Protein AF-A0A0W8DMK9-F1 (afdb_monomer_lite)

Secondary structure (DSSP, 8-state):
----------------------------------------------------------------TTSEEE-SS-GGG-S-PPTT--EEEETTEEEEEHHHHHHHHHTTSS-HHHHT--S--S-TTT--HHHHHHHHHHHHHHHHHHHHHHHHHHHHHHHHHHHHHHHHHHHHHHHHHHHHHHHHHHHHHHHHHHHHHHHHHHHHHHHHHHHHHHHHHHHHHHHHHHHHHHHHHHHHHHHHHHHHHHHHHHHHHHHHHHHHHHHHHHHS-EEEEETTEEEETTEEE----TTS--HHHHHHHHHHHHHHHHHHHHHHHHHTPPPSS-----TT---

pLDDT: mean 75.32, std 21.44, range [29.08, 98.25]

Organism: Phytophthora nicotianae (NCBI:txid4792)

Structure (mmCIF, N/CA/C/O backbone):
data_AF-A0A0W8DMK9-F1
#
_entry.id   AF-A0A0W8DMK9-F1
#
loop_
_atom_site.group_PDB
_atom_site.id
_atom_site.type_symbol
_atom_site.label_atom_id
_atom_site.label_alt_id
_atom_site.label_comp_id
_atom_site.label_asym_id
_atom_site.label_entity_id
_atom_site.label_seq_id
_atom_site.pdbx_PDB_ins_code
_atom_site.Cartn_x
_atom_site.Cartn_y
_atom_site.Cartn_z
_atom_site.occupancy
_atom_site.B_iso_or_equiv
_atom_site.auth_seq_id
_atom_site.auth_comp_id
_atom_site.auth_asym_id
_atom_site.auth_atom_id
_atom_site.pdbx_PDB_model_num
ATOM 1 N N . MET A 1 1 ? 34.093 44.946 31.827 1.00 42.53 1 MET A N 1
ATOM 2 C CA . MET A 1 1 ? 34.286 44.088 30.642 1.00 42.53 1 MET A CA 1
ATOM 3 C C . MET A 1 1 ? 34.361 42.668 31.151 1.00 42.53 1 MET A C 1
ATOM 5 O O . MET A 1 1 ? 35.365 42.297 31.739 1.00 42.53 1 MET A O 1
ATOM 9 N N . SER A 1 2 ? 33.249 41.949 31.063 1.00 36.69 2 SER A N 1
ATOM 10 C CA . SER A 1 2 ? 33.132 40.582 31.563 1.00 36.69 2 SER A CA 1
ATOM 11 C C . SER A 1 2 ? 32.321 39.824 30.531 1.00 36.69 2 SER A C 1
ATOM 13 O O . SER A 1 2 ? 31.160 40.153 30.281 1.00 36.69 2 SER A O 1
ATOM 15 N N . ASP A 1 3 ? 33.020 38.923 29.856 1.00 39.19 3 ASP A N 1
ATOM 16 C CA . ASP A 1 3 ? 32.550 38.196 28.698 1.00 39.19 3 ASP A CA 1
ATOM 17 C C . ASP A 1 3 ? 31.489 37.155 29.046 1.00 39.19 3 ASP A C 1
ATOM 19 O O . ASP A 1 3 ? 31.468 36.538 30.111 1.00 39.19 3 ASP A O 1
ATOM 23 N N . ARG A 1 4 ? 30.605 37.003 28.064 1.00 40.50 4 ARG A N 1
ATOM 24 C CA . ARG A 1 4 ? 29.620 35.941 27.885 1.00 40.50 4 ARG A CA 1
ATOM 25 C C . ARG A 1 4 ? 30.289 34.561 27.942 1.00 40.50 4 ARG A C 1
ATOM 27 O O . ARG A 1 4 ? 31.421 34.420 27.498 1.00 40.50 4 ARG A O 1
ATOM 34 N N . LEU A 1 5 ? 29.524 33.534 28.319 1.00 39.94 5 LEU A N 1
ATOM 35 C CA . LEU A 1 5 ? 29.027 32.507 27.386 1.00 39.94 5 LEU A CA 1
ATOM 36 C C . LEU A 1 5 ? 28.149 31.489 28.138 1.00 39.94 5 LEU A C 1
ATOM 38 O O . LEU A 1 5 ? 28.586 30.797 29.049 1.00 39.94 5 LEU A O 1
ATOM 42 N N . SER A 1 6 ? 26.884 31.454 27.726 1.00 37.34 6 SER A N 1
ATOM 43 C CA . SER A 1 6 ? 25.871 30.434 27.997 1.00 37.34 6 SER A CA 1
ATOM 44 C C . SER A 1 6 ? 25.892 29.454 26.828 1.00 37.34 6 SER A C 1
ATOM 46 O O . SER A 1 6 ? 25.941 29.940 25.704 1.00 37.34 6 SER A O 1
ATOM 48 N N . PHE A 1 7 ? 25.880 28.142 27.088 1.00 35.81 7 PHE A N 1
ATOM 49 C CA . PHE A 1 7 ? 25.282 27.075 26.263 1.00 35.81 7 PHE A CA 1
ATOM 50 C C . PHE A 1 7 ? 25.540 25.709 26.925 1.00 35.81 7 PHE A C 1
ATOM 52 O O . PHE A 1 7 ? 26.668 25.441 27.332 1.00 35.81 7 PHE A O 1
ATOM 59 N N . GLY A 1 8 ? 24.523 24.841 26.969 1.00 34.81 8 GLY A N 1
ATOM 60 C CA . GLY A 1 8 ? 24.700 23.398 27.180 1.00 34.81 8 GLY A CA 1
ATOM 61 C C . GLY A 1 8 ? 23.646 22.742 28.070 1.00 34.81 8 GLY A C 1
ATOM 62 O O . GLY A 1 8 ? 23.810 22.711 29.284 1.00 34.81 8 GLY A O 1
ATOM 63 N N . ASP A 1 9 ? 22.589 22.223 27.440 1.00 36.59 9 ASP A N 1
ATOM 64 C CA . ASP A 1 9 ? 21.749 21.129 27.945 1.00 36.59 9 ASP A CA 1
ATOM 65 C C . ASP A 1 9 ? 22.618 19.942 28.387 1.00 36.59 9 ASP A C 1
ATOM 67 O O . ASP A 1 9 ? 23.517 19.563 27.644 1.00 36.59 9 ASP A O 1
ATOM 71 N N . ASP A 1 10 ? 22.294 19.318 29.522 1.00 38.47 10 ASP A N 1
ATOM 72 C CA . ASP A 1 10 ? 22.455 17.870 29.703 1.00 38.47 10 ASP A CA 1
ATOM 73 C C . ASP A 1 10 ? 21.573 17.386 30.867 1.00 38.47 10 ASP A C 1
ATOM 75 O O . ASP A 1 10 ? 21.701 17.809 32.019 1.00 38.47 10 ASP A O 1
ATOM 79 N N . GLN A 1 11 ? 20.624 16.506 30.542 1.00 42.75 11 GLN A N 1
ATOM 80 C CA . GLN A 1 11 ? 19.755 15.837 31.508 1.00 42.75 11 GLN A CA 1
ATOM 81 C C . GLN A 1 11 ? 20.529 14.795 32.334 1.00 42.75 11 GLN A C 1
ATOM 83 O O . GLN A 1 11 ? 21.428 14.136 31.808 1.00 42.75 11 GLN A O 1
ATOM 88 N N . PRO A 1 12 ? 20.160 14.556 33.607 1.00 41.19 12 PRO A N 1
ATOM 89 C CA . PRO A 1 12 ? 20.823 13.546 34.417 1.00 41.19 12 PRO A CA 1
ATOM 90 C C . PRO A 1 12 ? 20.339 12.128 34.080 1.00 41.19 12 PRO A C 1
ATOM 92 O O . PRO A 1 12 ? 19.163 11.786 34.207 1.00 41.19 12 PRO A O 1
ATOM 95 N N . ILE A 1 13 ? 21.300 11.279 33.718 1.00 37.62 13 ILE A N 1
ATOM 96 C CA . ILE A 1 13 ? 21.187 9.821 33.641 1.00 37.62 13 ILE A CA 1
ATOM 97 C C . ILE A 1 13 ? 20.969 9.280 35.063 1.00 37.62 13 ILE A C 1
ATOM 99 O O . ILE A 1 13 ? 21.893 9.253 35.874 1.00 37.62 13 ILE A O 1
ATOM 103 N N . ASN A 1 14 ? 19.752 8.827 35.375 1.00 34.09 14 ASN A N 1
ATOM 104 C CA . ASN A 1 14 ? 19.478 8.088 36.607 1.00 34.09 14 ASN A CA 1
ATOM 105 C C . ASN A 1 14 ? 19.835 6.610 36.406 1.00 34.09 14 ASN A C 1
ATOM 107 O O . ASN A 1 14 ? 19.057 5.826 35.864 1.00 34.09 14 ASN A O 1
ATOM 111 N N . ASN A 1 15 ? 21.044 6.251 36.828 1.00 32.59 15 ASN A N 1
ATOM 112 C CA . ASN A 1 15 ? 21.544 4.886 36.853 1.00 32.59 15 ASN A CA 1
ATOM 113 C C . ASN A 1 15 ? 21.451 4.359 38.290 1.00 32.59 15 ASN A C 1
ATOM 115 O O . ASN A 1 15 ? 22.371 4.541 39.083 1.00 32.59 15 ASN A O 1
ATOM 119 N N . SER A 1 16 ? 20.335 3.719 38.633 1.00 37.53 16 SER A N 1
ATOM 120 C CA . SER A 1 16 ? 20.192 3.004 39.903 1.00 37.53 16 SER A CA 1
ATOM 121 C C . SER A 1 16 ? 20.114 1.506 39.628 1.00 37.53 16 SER A C 1
ATOM 123 O O . SER A 1 16 ? 19.058 0.959 39.324 1.00 37.53 16 SER A O 1
ATOM 125 N N . ARG A 1 17 ? 21.272 0.847 39.723 1.00 34.62 17 ARG A N 1
ATOM 126 C CA . ARG A 1 17 ? 21.378 -0.599 39.938 1.00 34.62 17 ARG A CA 1
ATOM 127 C C . ARG A 1 17 ? 21.217 -0.871 41.434 1.00 34.62 17 ARG A C 1
ATOM 129 O O . ARG A 1 17 ? 21.961 -0.304 42.227 1.00 34.62 17 ARG A O 1
ATOM 136 N N . SER A 1 18 ? 20.330 -1.792 41.798 1.00 32.53 18 SER A N 1
ATOM 137 C CA . SER A 1 18 ? 20.430 -2.542 43.051 1.00 32.53 18 SER A CA 1
ATOM 138 C C . SER A 1 18 ? 20.135 -4.014 42.776 1.00 32.53 18 SER A C 1
ATOM 140 O O . SER A 1 18 ? 19.254 -4.347 41.989 1.00 32.53 18 SER A O 1
ATOM 142 N N . PHE A 1 19 ? 20.976 -4.848 43.373 1.00 29.08 19 PHE A N 1
ATOM 143 C CA . PHE A 1 19 ? 21.111 -6.293 43.233 1.00 29.08 19 PHE A CA 1
ATOM 144 C C . PHE A 1 19 ? 20.118 -7.067 44.122 1.00 29.08 19 PHE A C 1
ATOM 146 O O . PHE A 1 19 ? 19.572 -6.500 45.065 1.00 29.08 19 PHE A O 1
ATOM 153 N N . ALA A 1 20 ? 20.062 -8.383 43.870 1.00 33.66 20 ALA A N 1
ATOM 154 C CA . ALA A 1 20 ? 19.369 -9.468 44.586 1.00 33.66 20 ALA A CA 1
ATOM 155 C C . ALA A 1 20 ? 17.930 -9.735 44.091 1.00 33.66 20 ALA A C 1
ATOM 157 O O . ALA A 1 20 ? 17.124 -8.824 43.992 1.00 33.66 20 ALA A O 1
ATOM 158 N N . ASP A 1 21 ? 17.513 -10.951 43.747 1.00 31.97 21 ASP A N 1
ATOM 159 C CA . ASP A 1 21 ? 18.152 -12.255 43.890 1.00 31.97 21 ASP A CA 1
ATOM 160 C C . ASP A 1 21 ? 17.511 -13.231 42.892 1.00 31.97 21 ASP A C 1
ATOM 162 O O . ASP A 1 21 ? 16.314 -13.163 42.610 1.00 31.97 21 ASP A O 1
ATOM 166 N N . ALA A 1 22 ? 18.321 -14.126 42.338 1.00 35.53 22 ALA A N 1
ATOM 167 C CA . ALA A 1 22 ? 17.908 -15.136 41.376 1.00 35.53 22 ALA A CA 1
ATOM 168 C C . ALA A 1 22 ? 17.582 -16.447 42.098 1.00 35.53 22 ALA A C 1
ATOM 170 O O . ALA A 1 22 ? 18.458 -16.993 42.764 1.00 35.53 22 ALA A O 1
ATOM 171 N N . LYS A 1 23 ? 16.384 -17.008 41.885 1.00 36.34 23 LYS A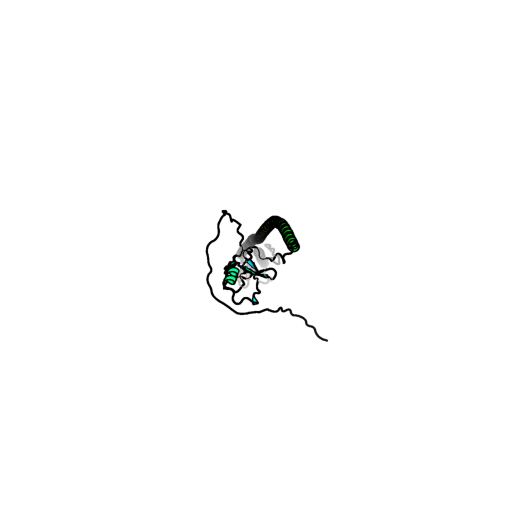 N 1
ATOM 172 C CA . LYS A 1 23 ? 16.108 -18.445 42.051 1.00 36.34 23 LYS A CA 1
ATOM 173 C C . LYS A 1 23 ? 15.067 -18.924 41.024 1.00 36.34 23 LYS A C 1
ATOM 175 O O . LYS A 1 23 ? 13.897 -18.594 41.138 1.00 36.34 23 LYS A O 1
ATOM 180 N N . THR A 1 24 ? 15.568 -19.679 40.034 1.00 32.12 24 THR A N 1
ATOM 181 C CA . THR A 1 24 ? 15.058 -20.987 39.535 1.00 32.12 24 THR A CA 1
ATOM 182 C C . THR A 1 24 ? 13.556 -21.095 39.208 1.00 32.12 24 THR A C 1
ATOM 184 O O . THR A 1 24 ? 12.743 -21.076 40.120 1.00 32.12 24 THR A O 1
ATOM 187 N N . SER A 1 25 ? 13.138 -21.107 37.933 1.00 30.50 25 SER A N 1
ATOM 188 C CA . SER A 1 25 ? 13.118 -22.229 36.952 1.00 30.50 25 SER A CA 1
ATOM 189 C C . SER A 1 25 ? 11.926 -23.192 37.101 1.00 30.50 25 SER A C 1
ATOM 191 O O . SER A 1 25 ? 11.715 -23.668 38.211 1.00 30.50 25 SER A O 1
ATOM 193 N N . PHE A 1 26 ? 11.327 -23.569 35.954 1.00 29.41 26 PHE A N 1
ATOM 194 C CA . PHE A 1 26 ? 10.149 -24.432 35.673 1.00 29.41 26 PHE A CA 1
ATOM 195 C C . PHE A 1 26 ? 8.818 -23.667 35.582 1.00 29.41 26 PHE A C 1
ATOM 197 O O . PHE A 1 26 ? 8.475 -22.947 36.507 1.00 29.41 26 PHE A O 1
ATOM 204 N N . ASP A 1 27 ? 7.999 -23.767 34.536 1.00 32.16 27 ASP A N 1
ATOM 205 C CA . ASP A 1 27 ? 8.007 -24.538 33.284 1.00 32.16 27 ASP A CA 1
ATOM 206 C C . ASP A 1 27 ? 7.012 -23.828 32.343 1.00 32.16 27 ASP A C 1
ATOM 208 O O . ASP A 1 27 ? 6.028 -23.258 32.821 1.00 32.16 27 ASP A O 1
ATOM 212 N N . GLU A 1 28 ? 7.263 -23.823 31.038 1.00 34.47 28 GLU A N 1
ATOM 213 C CA . GLU A 1 28 ? 6.372 -23.236 30.028 1.00 34.47 28 GLU A CA 1
ATOM 214 C C . GLU A 1 28 ? 6.130 -24.270 28.922 1.00 34.47 28 GLU A C 1
ATOM 216 O O . GLU A 1 28 ? 7.026 -25.056 28.615 1.00 34.47 28 GLU A O 1
ATOM 221 N N . THR A 1 29 ? 4.956 -24.168 28.287 1.00 37.12 29 THR A N 1
ATOM 222 C CA . THR A 1 29 ? 4.410 -24.930 27.139 1.00 37.12 29 THR A CA 1
ATOM 223 C C . THR A 1 29 ? 3.619 -26.185 27.512 1.00 37.12 29 THR A C 1
ATOM 225 O O . THR A 1 29 ? 4.024 -26.965 28.361 1.00 37.12 29 THR A O 1
ATOM 228 N N . ASP A 1 30 ? 2.477 -26.502 26.916 1.00 33.72 30 ASP A N 1
ATOM 229 C CA . ASP A 1 30 ? 1.530 -25.856 25.996 1.00 33.72 30 ASP A CA 1
ATOM 230 C C . ASP A 1 30 ? 0.359 -26.859 25.937 1.00 33.72 30 ASP A C 1
ATOM 232 O O . ASP A 1 30 ? 0.626 -28.057 25.961 1.00 33.72 30 ASP A O 1
ATOM 236 N N . ASP A 1 31 ? -0.904 -26.426 25.834 1.00 32.53 31 ASP A N 1
ATOM 237 C CA . ASP A 1 31 ? -1.846 -27.114 24.932 1.00 32.53 31 ASP A CA 1
ATOM 238 C C . ASP A 1 31 ? -3.191 -26.384 24.737 1.00 32.53 31 ASP A C 1
ATOM 240 O O . ASP A 1 31 ? -3.961 -26.130 25.661 1.00 32.53 31 ASP A O 1
ATOM 244 N N . ALA A 1 32 ? -3.449 -26.144 23.449 1.00 34.12 32 ALA A N 1
ATOM 245 C CA . ALA A 1 32 ? -4.717 -26.202 22.722 1.00 34.12 32 ALA A CA 1
ATOM 246 C C . ALA A 1 32 ? -5.858 -25.181 22.968 1.00 34.12 32 ALA A C 1
ATOM 248 O O . ALA A 1 32 ? -6.661 -25.230 23.894 1.00 34.12 32 ALA A O 1
ATOM 249 N N . ALA A 1 33 ? -5.979 -24.339 21.939 1.00 33.53 33 ALA A N 1
ATOM 250 C CA . ALA A 1 33 ? -7.111 -23.562 21.444 1.00 33.53 33 ALA A CA 1
ATOM 251 C C . ALA A 1 33 ? -8.543 -24.151 21.580 1.00 33.53 33 ALA A C 1
ATOM 253 O O . ALA A 1 33 ? -8.823 -25.262 21.149 1.00 33.53 33 ALA A O 1
ATOM 254 N N . MET A 1 34 ? -9.443 -23.272 22.050 1.00 38.56 34 MET A N 1
ATOM 255 C CA . MET A 1 34 ? -10.740 -22.824 21.484 1.00 38.56 34 MET A CA 1
ATOM 256 C C . MET A 1 34 ? -11.774 -23.809 20.886 1.00 38.56 34 MET A C 1
ATOM 258 O O . MET A 1 34 ? -11.498 -24.476 19.892 1.00 38.56 34 MET A O 1
ATOM 262 N N . ASN A 1 35 ? -13.020 -23.638 21.388 1.00 35.47 35 ASN A N 1
ATOM 263 C CA . ASN A 1 35 ? -14.384 -23.840 20.819 1.00 35.47 35 ASN A CA 1
ATOM 264 C C . ASN A 1 35 ? -15.222 -24.807 21.691 1.00 35.47 35 ASN A C 1
ATOM 266 O O . ASN A 1 35 ? -14.705 -25.834 22.099 1.00 35.47 35 ASN A O 1
ATOM 270 N N . ASP A 1 36 ? -16.501 -24.623 22.035 1.00 30.94 36 ASP A N 1
ATOM 271 C CA . ASP A 1 36 ? -17.566 -23.665 21.708 1.00 30.94 36 ASP A CA 1
ATOM 272 C C . ASP A 1 36 ? -18.731 -23.885 22.720 1.00 30.94 36 ASP A C 1
ATOM 274 O O . ASP A 1 36 ? -18.824 -24.947 23.330 1.00 30.94 36 ASP A O 1
ATOM 278 N N . ALA A 1 37 ? -19.626 -22.900 22.836 1.00 31.84 37 ALA A N 1
ATOM 279 C CA . ALA A 1 37 ? -21.042 -22.998 23.233 1.00 31.84 37 ALA A CA 1
ATOM 280 C C . ALA A 1 37 ? -21.490 -23.612 24.595 1.00 31.84 37 ALA A C 1
ATOM 282 O O . ALA A 1 37 ? -21.653 -24.813 24.763 1.00 31.84 37 ALA A O 1
ATOM 283 N N . MET A 1 38 ? -21.886 -22.709 25.505 1.00 40.09 38 MET A N 1
ATOM 284 C CA . MET A 1 38 ? -23.273 -22.530 25.992 1.00 40.09 38 MET A CA 1
ATOM 285 C C . MET A 1 38 ? -24.109 -23.781 26.351 1.00 40.09 38 MET A C 1
ATOM 287 O O . MET A 1 38 ? -24.685 -24.388 25.459 1.00 40.09 38 MET A O 1
ATOM 291 N N . THR A 1 39 ? -24.360 -24.011 27.647 1.00 34.66 39 THR A N 1
ATOM 292 C CA . THR A 1 39 ? -25.721 -24.275 28.173 1.00 34.66 39 THR A CA 1
ATOM 293 C C . THR A 1 39 ? -25.801 -24.001 29.673 1.00 34.66 39 THR A C 1
ATOM 295 O O . THR A 1 39 ? -24.920 -24.374 30.443 1.00 34.66 39 THR A O 1
ATOM 298 N N . ASP A 1 40 ? -26.894 -23.344 30.039 1.00 37.59 40 ASP A N 1
ATOM 299 C CA . ASP A 1 40 ? -27.314 -22.895 31.359 1.00 37.59 40 ASP A CA 1
ATOM 300 C C . ASP A 1 40 ? -27.352 -23.989 32.434 1.00 37.59 40 ASP A C 1
ATOM 302 O O . ASP A 1 40 ? -27.839 -25.095 32.199 1.00 37.59 40 ASP A O 1
ATOM 306 N N . THR A 1 41 ? -26.943 -23.653 33.661 1.00 35.16 41 THR A N 1
ATOM 307 C CA . THR A 1 41 ? -27.557 -24.217 34.876 1.00 35.16 41 THR A CA 1
ATOM 308 C C . THR A 1 41 ? -27.284 -23.319 36.085 1.00 35.16 41 THR A C 1
ATOM 310 O O . THR A 1 41 ? -26.223 -23.339 36.696 1.00 35.16 41 THR A O 1
ATOM 313 N N . GLU A 1 42 ? -28.265 -22.457 36.342 1.00 34.94 42 GLU A N 1
ATOM 314 C CA . GLU A 1 42 ? -28.778 -22.040 37.652 1.00 34.94 42 GLU A CA 1
ATOM 315 C C . GLU A 1 42 ? -27.793 -22.025 38.836 1.00 34.94 42 GLU A C 1
ATOM 317 O O . GLU A 1 42 ? -27.623 -22.999 39.565 1.00 34.94 42 GLU A O 1
ATOM 322 N N . THR A 1 43 ? -27.234 -20.847 39.105 1.00 37.22 43 THR A N 1
ATOM 323 C CA . THR A 1 43 ? -26.715 -20.462 40.420 1.00 37.22 43 THR A CA 1
ATOM 324 C C . THR A 1 43 ? -27.879 -20.129 41.360 1.00 37.22 43 THR A C 1
ATOM 326 O O . THR A 1 43 ? -28.577 -19.138 41.126 1.00 37.22 43 THR A O 1
ATOM 329 N N . PRO A 1 44 ? -28.091 -20.859 42.471 1.00 37.88 44 PRO A N 1
ATOM 330 C CA . PRO A 1 44 ? -28.935 -20.363 43.540 1.00 37.88 44 PRO A CA 1
ATOM 331 C C . PRO A 1 44 ? -28.108 -19.402 44.399 1.00 37.88 44 PRO A C 1
ATOM 333 O O . PRO A 1 44 ? -27.363 -19.786 45.297 1.00 37.88 44 PRO A O 1
ATOM 336 N N . THR A 1 45 ? -28.254 -18.110 44.123 1.00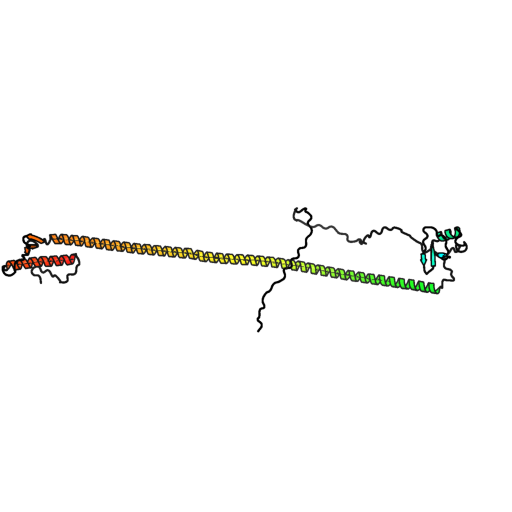 43.59 45 THR A N 1
ATOM 337 C CA . THR A 1 45 ? -27.984 -17.046 45.092 1.00 43.59 45 THR A CA 1
ATOM 338 C C . THR A 1 45 ? -28.944 -17.189 46.272 1.00 43.59 45 THR A C 1
ATOM 340 O O . THR A 1 45 ? -30.127 -16.893 46.113 1.00 43.59 45 THR A O 1
ATOM 343 N N . ASN A 1 46 ? -28.451 -17.645 47.427 1.00 40.44 46 ASN A N 1
ATOM 344 C CA . ASN A 1 46 ? -28.792 -17.146 48.771 1.00 40.44 46 ASN A CA 1
ATOM 345 C C . ASN A 1 46 ? -28.324 -18.124 49.854 1.00 40.44 46 ASN A C 1
ATOM 347 O O . ASN A 1 46 ? -29.027 -19.076 50.176 1.00 40.44 46 ASN A O 1
ATOM 351 N N . ALA A 1 47 ? -27.214 -17.806 50.509 1.00 33.75 47 ALA A N 1
ATOM 352 C CA . ALA A 1 47 ? -27.075 -18.001 51.946 1.00 33.75 47 ALA A CA 1
ATOM 353 C C . ALA A 1 47 ? -25.927 -17.113 52.415 1.00 33.75 47 ALA A C 1
ATOM 355 O O . ALA A 1 47 ? -24.765 -17.428 52.216 1.00 33.75 47 ALA A O 1
ATOM 356 N N . ASN A 1 48 ? -26.304 -15.944 52.927 1.00 37.56 48 ASN A N 1
ATOM 357 C CA . ASN A 1 48 ? -25.657 -15.224 54.017 1.00 37.56 48 ASN A CA 1
ATOM 358 C C . ASN A 1 48 ? -24.306 -15.827 54.469 1.00 37.56 48 ASN A C 1
ATOM 360 O O . ASN A 1 48 ? -24.267 -16.604 55.419 1.00 37.56 48 ASN A O 1
ATOM 364 N N . GLU A 1 49 ? -23.210 -15.463 53.800 1.00 39.78 49 GLU A N 1
ATOM 365 C CA . GLU A 1 49 ? -21.859 -15.680 54.317 1.00 39.78 49 GLU A CA 1
ATOM 366 C C . GLU A 1 49 ? -21.672 -14.741 55.513 1.00 39.78 49 GLU A C 1
ATOM 368 O O . GLU A 1 49 ? -21.149 -13.631 55.410 1.00 39.78 49 GLU A O 1
ATOM 373 N N . THR A 1 50 ? -22.172 -15.158 56.672 1.00 43.00 50 THR A N 1
ATOM 374 C CA . THR A 1 50 ? -21.549 -14.760 57.925 1.00 43.00 50 THR A CA 1
ATOM 375 C C . THR A 1 50 ? -20.195 -15.437 57.926 1.00 43.00 50 THR A C 1
ATOM 377 O O . THR A 1 50 ? -20.117 -16.658 57.971 1.00 43.00 50 THR A O 1
ATOM 380 N N . SER A 1 51 ? -19.147 -14.634 57.786 1.00 44.00 51 SER A N 1
ATOM 381 C CA . SER A 1 51 ? -17.766 -15.023 58.025 1.00 44.00 51 SER A CA 1
ATOM 382 C C . SER A 1 51 ? -17.685 -15.905 59.273 1.00 44.00 51 SER A C 1
ATOM 384 O O . SER A 1 51 ? -17.830 -15.386 60.383 1.00 44.00 51 SER A O 1
ATOM 386 N N . ASP A 1 52 ? -17.474 -17.207 59.080 1.00 46.34 52 ASP A N 1
ATOM 387 C CA . ASP A 1 52 ? -17.082 -18.145 60.129 1.00 46.34 52 ASP A CA 1
ATOM 388 C C . ASP A 1 52 ? -15.689 -17.733 60.610 1.00 46.34 52 ASP A C 1
ATOM 390 O O . ASP A 1 52 ? -14.645 -18.210 60.160 1.00 46.34 52 ASP A O 1
ATOM 394 N N . VAL A 1 53 ? -15.674 -16.757 61.511 1.00 51.19 53 VAL A N 1
ATOM 395 C CA . VAL A 1 53 ? -14.609 -16.648 62.492 1.00 51.19 53 VAL A CA 1
ATOM 396 C C . VAL A 1 53 ? -14.739 -17.919 63.323 1.00 51.19 53 VAL A C 1
ATOM 398 O O . VAL A 1 53 ? -15.795 -18.163 63.901 1.00 51.19 53 VAL A O 1
ATOM 401 N N . PHE A 1 54 ? -13.700 -18.754 63.335 1.00 54.47 54 PHE A N 1
ATOM 402 C CA . PHE A 1 54 ? -13.581 -19.875 64.265 1.00 54.47 54 PHE A CA 1
ATOM 403 C C . PHE A 1 54 ? -13.513 -19.325 65.699 1.00 54.47 54 PHE A C 1
ATOM 405 O O . PHE A 1 54 ? -12.440 -19.211 66.287 1.00 54.47 54 PHE A O 1
ATOM 412 N N . GLU A 1 55 ? -14.656 -18.931 66.247 1.00 63.56 55 GLU A N 1
ATOM 413 C CA . GLU A 1 55 ? -14.852 -18.788 67.679 1.00 63.56 55 GLU A CA 1
ATOM 414 C C . GLU A 1 55 ? -15.236 -20.179 68.186 1.00 63.56 55 GLU A C 1
ATOM 416 O O . GLU A 1 55 ? -16.357 -20.651 68.013 1.00 63.56 55 GLU A O 1
ATOM 421 N N . GLU A 1 56 ? -14.257 -20.900 68.732 1.00 71.81 56 GLU A N 1
ATOM 422 C CA . GLU A 1 56 ? -14.539 -22.104 69.506 1.00 71.81 56 GLU A CA 1
ATOM 423 C C . GLU A 1 56 ? -15.271 -21.643 70.775 1.00 71.81 56 GLU A C 1
ATOM 425 O O . GLU A 1 56 ? -14.680 -20.966 71.617 1.00 71.81 56 GLU A O 1
ATOM 430 N N . ASP A 1 57 ? -16.563 -21.952 70.903 1.00 68.94 57 ASP A N 1
ATOM 431 C CA . ASP A 1 57 ? -17.337 -21.673 72.117 1.00 68.94 57 ASP A CA 1
ATOM 432 C C . ASP A 1 57 ? -16.753 -22.491 73.287 1.00 68.94 57 ASP A C 1
ATOM 434 O O . ASP A 1 57 ? -17.112 -23.646 73.517 1.00 68.94 57 ASP A O 1
ATOM 438 N N . ILE A 1 58 ? -15.815 -21.897 74.035 1.00 73.25 58 ILE A N 1
ATOM 439 C CA . ILE A 1 58 ? -15.100 -22.551 75.149 1.00 73.25 58 ILE A CA 1
ATOM 440 C C . ILE A 1 58 ? -16.055 -22.857 76.318 1.00 73.25 58 ILE A C 1
ATOM 442 O O . ILE A 1 58 ? -15.851 -23.813 77.069 1.00 73.25 58 ILE A O 1
ATOM 446 N N . LEU A 1 59 ? -17.100 -22.043 76.499 1.00 73.12 59 LEU A N 1
ATOM 447 C CA . LEU A 1 59 ? -18.061 -22.190 77.587 1.00 73.12 59 LEU A CA 1
ATOM 448 C C . LEU A 1 59 ? -19.396 -21.518 77.229 1.00 73.12 59 LEU A C 1
ATOM 450 O O . LEU A 1 59 ? -19.450 -20.304 77.051 1.00 73.12 59 LEU A O 1
ATOM 454 N N . SER A 1 60 ? -20.485 -22.288 77.193 1.00 76.06 60 SER A N 1
ATOM 455 C CA . SER A 1 60 ? -21.849 -21.761 77.066 1.00 76.06 60 SER A CA 1
ATOM 456 C C . SER A 1 60 ? -22.582 -21.934 78.392 1.00 76.06 60 SER A C 1
ATOM 458 O O . SER A 1 60 ? -22.716 -23.048 78.899 1.00 76.06 60 SER A O 1
ATOM 460 N N . LEU A 1 61 ? -23.022 -20.825 78.984 1.00 76.44 61 LEU A N 1
ATOM 461 C CA . LEU A 1 61 ? -23.744 -20.809 80.252 1.00 76.44 61 LEU A CA 1
ATOM 462 C C . LEU A 1 61 ? -25.117 -20.163 80.049 1.00 76.44 61 LEU A C 1
ATOM 464 O O . LEU A 1 61 ? -25.214 -19.023 79.596 1.00 76.44 61 LEU A O 1
ATOM 468 N N . SER A 1 62 ? -26.181 -20.869 80.423 1.00 78.50 62 SER A N 1
ATOM 469 C CA . SER A 1 62 ? -27.550 -20.350 80.415 1.00 78.50 62 SER A CA 1
ATOM 470 C C . SER A 1 62 ? -28.037 -20.147 81.844 1.00 78.50 62 SER A C 1
ATOM 472 O O . SER A 1 62 ? -28.035 -21.096 82.627 1.00 78.50 62 SER A O 1
ATOM 474 N N . PHE A 1 63 ? -28.502 -18.943 82.173 1.00 76.62 63 PHE A N 1
ATOM 475 C CA . PHE A 1 63 ? -29.006 -18.624 83.508 1.00 76.62 63 PHE A CA 1
ATOM 476 C C . PHE A 1 63 ? -30.448 -18.132 83.447 1.00 76.62 63 PHE A C 1
ATOM 478 O O . PHE A 1 63 ? -30.769 -17.189 82.718 1.00 76.62 63 PHE A O 1
ATOM 485 N N . GLY A 1 64 ? -31.323 -18.739 84.247 1.00 76.56 64 GLY A N 1
ATOM 486 C CA . GLY A 1 64 ? -32.665 -18.229 84.461 1.00 76.56 64 GLY A CA 1
ATOM 487 C C . GLY A 1 64 ? -32.636 -17.021 85.395 1.00 76.56 64 GLY A C 1
ATOM 488 O O . GLY A 1 64 ? -32.353 -17.154 86.579 1.00 76.56 64 GLY A O 1
ATOM 489 N N . MET A 1 65 ? -33.037 -15.838 84.920 1.00 74.06 65 MET A N 1
ATOM 490 C CA . MET A 1 65 ? -33.139 -14.631 85.769 1.00 74.06 65 MET A CA 1
ATOM 491 C C . MET A 1 65 ? -34.079 -14.800 86.982 1.00 74.06 65 MET A C 1
ATOM 493 O O . MET A 1 65 ? -34.032 -14.009 87.916 1.00 74.06 65 MET A O 1
ATOM 497 N N . ARG A 1 66 ? -34.953 -15.818 86.972 1.00 72.88 66 ARG A N 1
ATOM 498 C CA . ARG A 1 66 ? -35.868 -16.155 88.079 1.00 72.88 66 ARG A CA 1
ATOM 499 C C . ARG A 1 66 ? -35.233 -17.032 89.162 1.00 72.88 66 ARG A C 1
ATOM 501 O O . ARG A 1 66 ? -35.811 -17.159 90.235 1.00 72.88 66 ARG A O 1
ATOM 508 N N . GLU A 1 67 ? -34.096 -17.651 88.866 1.00 77.00 67 GLU A N 1
ATOM 509 C CA . GLU A 1 67 ? -33.364 -18.565 89.754 1.00 77.00 67 GLU A CA 1
ATOM 510 C C . GLU A 1 67 ? -32.250 -17.840 90.521 1.00 77.00 67 GLU A C 1
ATOM 512 O O . GLU A 1 67 ? -31.562 -18.439 91.345 1.00 77.00 67 GLU A O 1
ATOM 517 N N . LEU A 1 68 ? -32.078 -16.544 90.254 1.00 77.50 68 LEU A N 1
ATOM 518 C CA . LEU A 1 68 ? -31.111 -15.679 90.909 1.00 77.50 68 LEU A CA 1
ATOM 519 C C . LEU A 1 68 ? -31.724 -15.042 92.157 1.00 77.50 68 LEU A C 1
ATOM 521 O O . LEU A 1 68 ? -32.750 -14.363 92.087 1.00 77.50 68 LEU A O 1
ATOM 525 N N . GLU A 1 69 ? -31.063 -15.223 93.296 1.00 72.69 69 GLU A N 1
ATOM 526 C CA . GLU A 1 69 ? -31.442 -14.618 94.570 1.00 72.69 69 GLU A CA 1
ATOM 527 C C . GLU A 1 69 ? -30.321 -13.687 95.067 1.00 72.69 69 GLU A C 1
ATOM 529 O O . GLU A 1 69 ? -29.139 -13.998 94.898 1.00 72.69 69 GLU A O 1
ATOM 534 N N . PRO A 1 70 ? -30.657 -12.521 95.648 1.00 74.06 70 PRO A N 1
ATOM 535 C CA . PRO A 1 70 ? -29.686 -11.576 96.156 1.00 74.06 70 PRO A CA 1
ATOM 536 C C . PRO A 1 70 ? -28.995 -12.162 97.380 1.00 74.06 70 PRO A C 1
ATOM 538 O O . PRO A 1 70 ? -29.618 -12.703 98.299 1.00 74.06 70 PRO A O 1
ATOM 541 N N . LEU A 1 71 ? -27.685 -12.005 97.396 1.00 73.00 71 LEU A N 1
ATOM 542 C CA . LEU A 1 71 ? -26.830 -12.416 98.483 1.00 73.00 71 LEU A CA 1
ATOM 543 C C . LEU A 1 71 ? -27.074 -11.481 99.680 1.00 73.00 71 LEU A C 1
ATOM 545 O O . LEU A 1 71 ? -26.910 -10.268 99.553 1.00 73.00 71 LEU A O 1
ATOM 549 N N . PRO A 1 72 ? -27.468 -12.005 100.853 1.00 65.56 72 PRO A N 1
ATOM 550 C CA . PRO A 1 72 ? -27.815 -11.178 102.010 1.00 65.56 72 PRO A CA 1
ATOM 551 C C . PRO A 1 72 ? -26.593 -10.585 102.733 1.00 65.56 72 PRO A C 1
ATOM 553 O O . PRO A 1 72 ? -26.758 -9.860 103.709 1.00 65.56 72 PRO A O 1
ATOM 556 N N . VAL A 1 73 ? -25.383 -10.927 102.289 1.00 68.31 73 VAL A N 1
ATOM 557 C CA . VAL A 1 73 ? -24.100 -10.635 102.934 1.00 68.31 73 VAL A CA 1
ATOM 558 C C . VAL A 1 73 ? -23.141 -10.093 101.871 1.00 68.31 73 VAL A C 1
ATOM 560 O O . VAL A 1 73 ? -23.172 -10.548 100.726 1.00 68.31 73 VAL A O 1
ATOM 563 N N . ALA A 1 74 ? -22.298 -9.121 102.224 1.00 70.88 74 ALA A N 1
ATOM 564 C CA . ALA A 1 74 ? -21.295 -8.592 101.301 1.00 70.88 74 ALA A CA 1
ATOM 565 C C . ALA A 1 74 ? -20.278 -9.684 100.919 1.00 70.88 74 ALA A C 1
ATOM 567 O O . ALA A 1 74 ? -19.880 -10.477 101.772 1.00 70.88 74 ALA A O 1
ATOM 568 N N . LEU A 1 75 ? -19.797 -9.707 99.665 1.00 70.19 75 LEU A N 1
ATOM 569 C CA . LEU A 1 75 ? -18.797 -10.700 99.223 1.00 70.19 75 LEU A CA 1
ATOM 570 C C . LEU A 1 75 ? -17.562 -10.758 100.132 1.00 70.19 75 LEU A C 1
ATOM 572 O O . LEU A 1 75 ? -16.951 -11.811 100.272 1.00 70.19 75 LEU A O 1
ATOM 576 N N . THR A 1 76 ? -17.196 -9.633 100.743 1.00 70.50 76 THR A N 1
ATOM 577 C CA . THR A 1 76 ? -16.038 -9.503 101.635 1.00 70.50 76 THR A CA 1
ATOM 578 C C . THR A 1 76 ? -16.158 -10.315 102.922 1.00 70.50 76 THR A C 1
ATOM 580 O O . THR A 1 76 ? -15.146 -10.612 103.546 1.00 70.50 76 THR A O 1
ATOM 583 N N . GLU A 1 77 ? -17.375 -10.672 103.328 1.00 66.00 77 GLU A N 1
ATOM 584 C CA . GLU A 1 77 ? -17.652 -11.415 104.563 1.00 66.00 77 GLU A CA 1
ATOM 585 C C . GLU A 1 77 ? -17.782 -12.932 104.319 1.00 66.00 77 GLU A C 1
ATOM 587 O O . GLU A 1 77 ? -17.861 -13.712 105.268 1.00 66.00 77 GLU A O 1
ATOM 592 N N . LEU A 1 78 ? -17.771 -13.379 103.057 1.00 69.81 78 LEU A N 1
ATOM 593 C CA . LEU A 1 78 ? -17.904 -14.788 102.686 1.00 69.81 78 LEU A CA 1
ATOM 594 C C . LEU A 1 78 ? -16.534 -15.459 102.589 1.00 69.81 78 LEU A C 1
ATOM 596 O O . LEU A 1 78 ? -15.811 -15.326 101.602 1.00 69.81 78 LEU A O 1
ATOM 600 N N . MET A 1 79 ? -16.187 -16.236 103.612 1.00 61.03 79 MET A N 1
ATOM 601 C CA . MET A 1 79 ? -14.982 -17.061 103.598 1.00 61.03 79 MET A CA 1
ATOM 602 C C . MET A 1 79 ? -15.317 -18.423 102.978 1.00 61.03 79 MET A C 1
ATOM 604 O O . MET A 1 79 ? -15.842 -19.304 103.655 1.00 61.03 79 MET A O 1
ATOM 608 N N . ASN A 1 80 ? -14.982 -18.575 101.692 1.00 66.88 80 ASN A N 1
ATOM 609 C CA . ASN A 1 80 ? -15.113 -19.774 100.844 1.00 66.88 80 ASN A CA 1
ATOM 610 C C . ASN A 1 80 ? -16.468 -19.935 100.131 1.00 66.88 80 ASN A C 1
ATOM 612 O O . ASN A 1 80 ? -17.428 -20.483 100.672 1.00 66.88 80 ASN A O 1
ATOM 616 N N . LEU A 1 81 ? -16.504 -19.520 98.860 1.00 72.69 81 LEU A N 1
ATOM 617 C CA . LEU A 1 81 ? -17.576 -19.854 97.921 1.00 72.69 81 LEU A CA 1
ATOM 618 C C . LEU A 1 81 ? -17.283 -21.199 97.225 1.00 72.69 81 LEU A C 1
ATOM 620 O O . LEU A 1 81 ? -16.116 -21.504 96.964 1.00 72.69 81 LEU A O 1
ATOM 624 N N . PRO A 1 82 ? -18.312 -22.002 96.901 1.00 73.56 82 PRO A N 1
ATOM 625 C CA . PRO A 1 82 ? -18.150 -23.209 96.096 1.00 73.56 82 PRO A CA 1
ATOM 626 C C . PRO A 1 82 ? -17.487 -22.907 94.745 1.00 73.56 82 PRO A C 1
ATOM 628 O O . PRO A 1 82 ? -17.737 -21.863 94.136 1.00 73.56 82 PRO A O 1
ATOM 631 N N . LEU A 1 83 ? -16.669 -23.840 94.253 1.00 71.81 83 LEU A N 1
ATOM 632 C CA . LEU A 1 83 ? -16.108 -23.758 92.903 1.00 71.81 83 LEU A CA 1
ATOM 633 C C . LEU A 1 83 ? -17.244 -23.668 91.870 1.00 71.81 83 LEU A C 1
ATOM 635 O O . LEU A 1 83 ? -18.291 -24.287 92.048 1.00 71.81 83 LEU A O 1
ATOM 639 N N . ASN A 1 84 ? -17.024 -22.900 90.799 1.00 72.38 84 ASN A N 1
ATOM 640 C CA . ASN A 1 84 ? -18.002 -22.624 89.735 1.00 72.38 84 ASN A CA 1
ATOM 641 C C . ASN A 1 84 ? -19.242 -21.827 90.181 1.00 72.38 84 ASN A C 1
ATOM 643 O O . ASN A 1 84 ? -20.298 -21.908 89.557 1.00 72.38 84 ASN A O 1
ATOM 647 N N . THR A 1 85 ? -19.125 -21.023 91.240 1.00 78.31 85 THR A N 1
ATOM 648 C CA . THR A 1 85 ? -20.183 -20.076 91.608 1.00 78.31 85 THR A CA 1
ATOM 649 C C . THR A 1 85 ? -20.169 -18.865 90.675 1.00 78.31 85 THR A C 1
ATOM 651 O O . THR A 1 85 ? -19.207 -18.097 90.663 1.00 78.31 85 THR A O 1
ATOM 654 N N . CYS A 1 86 ? -21.258 -18.653 89.937 1.00 79.75 86 CYS A N 1
ATOM 655 C CA . CYS A 1 86 ? -21.471 -17.431 89.165 1.00 79.75 86 CYS A CA 1
ATOM 656 C C . CYS A 1 86 ? -22.126 -16.358 90.039 1.00 79.75 86 CYS A C 1
ATOM 658 O O . CYS A 1 86 ? -23.179 -16.585 90.640 1.00 79.75 86 CYS A O 1
ATOM 660 N N . LEU A 1 87 ? -21.488 -15.191 90.095 1.00 82.38 87 LEU A N 1
ATOM 661 C CA . LEU A 1 87 ? -21.966 -14.021 90.818 1.00 82.38 87 LEU A CA 1
ATOM 662 C C . LEU A 1 87 ? -22.390 -12.970 89.798 1.00 82.38 87 LEU A C 1
ATOM 664 O O . LEU A 1 87 ? -21.610 -12.610 88.920 1.00 82.38 87 LEU A O 1
ATOM 668 N N . PHE A 1 88 ? -23.616 -12.480 89.924 1.00 81.94 88 PHE A N 1
ATOM 669 C CA . PHE A 1 88 ? -24.155 -11.455 89.041 1.00 81.94 88 PHE A CA 1
ATOM 670 C C . PHE A 1 88 ? -24.323 -10.155 89.806 1.00 81.94 88 PHE A C 1
ATOM 672 O O . PHE A 1 88 ? -24.912 -10.146 90.883 1.00 81.94 88 PHE A O 1
ATOM 679 N N . GLU A 1 89 ? -23.845 -9.049 89.253 1.00 80.94 89 GLU A N 1
ATOM 680 C CA . GLU A 1 89 ? -24.080 -7.731 89.828 1.00 80.94 89 GLU A CA 1
ATOM 681 C C . GLU A 1 89 ? -25.190 -7.025 89.051 1.00 80.94 89 GLU A C 1
ATOM 683 O O . GLU A 1 89 ? -25.037 -6.697 87.874 1.00 80.94 89 GLU A O 1
ATOM 688 N N . PHE A 1 90 ? -26.317 -6.776 89.718 1.00 75.94 90 PHE A N 1
ATOM 689 C CA . PHE A 1 90 ? -27.410 -5.986 89.159 1.00 75.94 90 PHE A CA 1
ATOM 690 C C . PHE A 1 90 ? -27.753 -4.848 90.110 1.00 75.94 90 PHE A C 1
ATOM 692 O O . PHE A 1 90 ? -28.045 -5.070 91.287 1.00 75.94 90 PHE A O 1
ATOM 699 N N . SER A 1 91 ? -27.765 -3.614 89.596 1.00 68.50 91 SER A N 1
ATOM 700 C CA . SER A 1 91 ? -28.150 -2.414 90.360 1.00 68.50 91 SER A CA 1
ATOM 701 C C . SER A 1 91 ? -27.425 -2.267 91.715 1.00 68.50 91 SER A C 1
ATOM 703 O O . SER A 1 91 ? -28.018 -1.793 92.677 1.00 68.50 91 SER A O 1
ATOM 705 N N . GLY A 1 92 ? -26.158 -2.699 91.801 1.00 70.62 92 GLY A N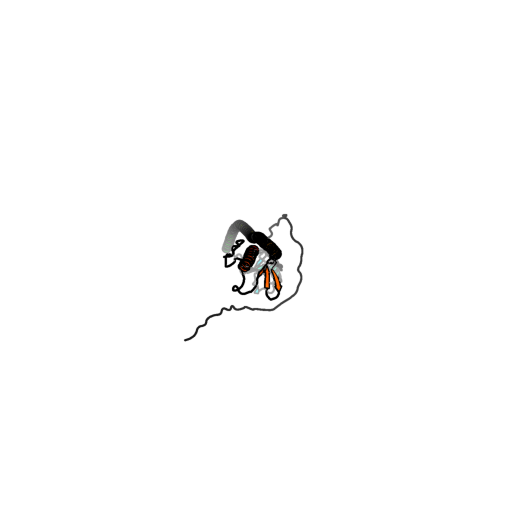 1
ATOM 706 C CA . GLY A 1 92 ? -25.333 -2.625 93.017 1.00 70.62 92 GLY A CA 1
ATOM 707 C C . GLY A 1 92 ? -25.571 -3.731 94.056 1.00 70.62 92 GLY A C 1
ATOM 708 O O . GLY A 1 92 ? -25.012 -3.665 95.149 1.00 70.62 92 GLY A O 1
ATOM 709 N N . HIS A 1 93 ? -26.378 -4.749 93.739 1.00 73.50 93 HIS A N 1
ATOM 710 C CA . HIS A 1 93 ? -26.564 -5.945 94.563 1.00 73.50 93 HIS A CA 1
ATOM 711 C C . HIS A 1 93 ? -25.988 -7.177 93.864 1.00 73.50 93 HIS A C 1
ATOM 713 O O . HIS A 1 93 ? -26.133 -7.338 92.650 1.00 73.50 93 HIS A O 1
ATOM 719 N N . THR A 1 94 ? -25.363 -8.066 94.637 1.00 80.94 94 THR A N 1
ATOM 720 C CA . THR A 1 94 ? -24.861 -9.349 94.135 1.00 80.94 94 THR A CA 1
ATOM 721 C C . THR A 1 94 ? -25.951 -10.405 94.213 1.00 80.94 94 THR A C 1
ATOM 723 O O . THR A 1 94 ? -26.550 -10.601 95.266 1.00 80.94 94 THR A O 1
ATOM 726 N N . TYR A 1 95 ? -26.167 -11.116 93.116 1.00 81.56 95 TYR A N 1
ATOM 727 C CA . TYR A 1 95 ? -27.091 -12.229 92.993 1.00 81.56 95 TYR A CA 1
ATOM 728 C C . TYR A 1 95 ? -26.327 -13.517 92.723 1.00 81.56 95 TYR A C 1
ATOM 730 O O . TYR A 1 95 ? -25.321 -13.526 92.011 1.00 81.56 95 TYR A O 1
ATOM 738 N N . VAL A 1 96 ? -26.829 -14.609 93.282 1.00 80.44 96 VAL A N 1
ATOM 739 C CA . VAL A 1 96 ? -26.260 -15.947 93.134 1.00 80.44 96 VAL A CA 1
ATOM 740 C C . VAL A 1 96 ? -27.382 -16.914 92.776 1.00 80.44 96 VAL A C 1
ATOM 742 O O . VAL A 1 96 ? -28.541 -16.689 93.127 1.00 80.44 96 VAL A O 1
ATOM 745 N N . HIS A 1 97 ? -27.050 -17.990 92.064 1.00 81.19 97 HIS A N 1
ATOM 746 C CA . HIS A 1 97 ? -27.999 -19.064 91.794 1.00 81.19 97 HIS A CA 1
ATOM 747 C C . HIS A 1 97 ? -28.565 -19.635 93.101 1.00 81.19 97 HIS A C 1
ATOM 749 O O . HIS A 1 97 ? -27.825 -19.869 94.063 1.00 81.19 97 HIS A O 1
ATOM 755 N N . ARG A 1 98 ? -29.873 -19.888 93.128 1.00 75.62 98 ARG A N 1
ATOM 756 C CA . ARG A 1 98 ? -30.595 -20.355 94.314 1.00 75.62 98 ARG A CA 1
ATOM 757 C C . ARG A 1 98 ? -29.977 -21.603 94.953 1.00 75.62 98 ARG A C 1
ATOM 759 O O . ARG A 1 98 ? -29.900 -21.682 96.174 1.00 75.62 98 ARG A O 1
ATOM 766 N N . GLU A 1 99 ? -29.481 -22.544 94.153 1.00 75.50 99 GLU A N 1
ATOM 767 C CA . GLU A 1 99 ? -28.826 -23.765 94.656 1.00 75.50 99 GLU A CA 1
ATOM 768 C C . GLU A 1 99 ? -27.561 -23.465 95.470 1.00 75.50 99 GLU A C 1
ATOM 770 O O . GLU A 1 99 ? -27.290 -24.109 96.483 1.00 75.50 99 GLU A O 1
ATOM 775 N N . VAL A 1 100 ? -26.802 -22.442 95.070 1.00 77.06 100 VAL A N 1
ATOM 776 C CA . VAL A 1 100 ? -25.608 -22.012 95.805 1.00 77.06 100 VAL A CA 1
ATOM 777 C C . VAL A 1 100 ? -26.013 -21.350 97.120 1.00 77.06 100 VAL A C 1
ATOM 779 O O . VAL A 1 100 ? -25.351 -21.550 98.135 1.00 77.06 100 VAL A O 1
ATOM 782 N N . LEU A 1 101 ? -27.125 -20.611 97.141 1.00 74.81 101 LEU A N 1
ATOM 783 C CA . LEU A 1 101 ? -27.654 -20.025 98.371 1.00 74.81 101 LEU A CA 1
ATOM 784 C C . LEU A 1 101 ? -28.135 -21.101 99.363 1.00 74.81 101 LEU A C 1
ATOM 786 O O . LEU A 1 101 ? -27.870 -20.990 100.562 1.00 74.81 101 LEU A O 1
ATOM 790 N N . GLU A 1 102 ? -28.800 -22.153 98.873 1.00 74.44 102 GLU A N 1
ATOM 791 C CA . GLU A 1 102 ? -29.225 -23.307 99.679 1.00 74.44 102 GLU A CA 1
ATOM 792 C C . GLU A 1 102 ? -28.007 -24.049 100.267 1.00 74.44 102 GLU A C 1
ATOM 794 O O . GLU A 1 102 ? -27.980 -24.334 101.468 1.00 74.44 102 GLU A O 1
ATOM 799 N N . LEU A 1 103 ? -26.946 -24.243 99.475 1.00 76.00 103 LEU A N 1
ATOM 800 C CA . LEU A 1 103 ? -25.692 -24.856 99.927 1.00 76.00 103 LEU A CA 1
ATOM 801 C C . LEU A 1 103 ? -24.953 -24.001 100.974 1.00 76.00 103 LEU A C 1
ATOM 803 O O . LEU A 1 103 ? -24.452 -24.525 101.971 1.00 76.00 103 LEU A O 1
ATOM 807 N N . LEU A 1 104 ? -24.897 -22.679 100.785 1.00 75.12 104 LEU A N 1
ATOM 808 C CA . LEU A 1 104 ? -24.283 -21.748 101.741 1.00 75.12 104 LEU A CA 1
ATOM 809 C C . LEU A 1 104 ? -25.044 -21.704 103.079 1.00 75.12 104 LEU A C 1
ATOM 811 O O . LEU A 1 104 ? -24.428 -21.531 104.136 1.00 75.12 104 LEU A O 1
ATOM 815 N N . ALA A 1 105 ? -26.367 -21.895 103.051 1.00 72.56 105 ALA A N 1
ATOM 816 C CA . ALA A 1 105 ? -27.189 -22.014 104.252 1.00 72.56 105 ALA A CA 1
ATOM 817 C C . ALA A 1 105 ? -26.969 -23.355 104.977 1.00 72.56 105 ALA A C 1
ATOM 819 O O . ALA A 1 105 ? -26.860 -23.377 106.203 1.00 72.56 105 ALA A O 1
ATOM 820 N N . GLU A 1 106 ? -26.854 -24.465 104.240 1.00 72.25 106 GLU A N 1
ATOM 821 C CA . GLU A 1 106 ? -26.601 -25.800 104.802 1.00 72.25 106 GLU A CA 1
ATOM 822 C C . GLU A 1 106 ? -25.211 -25.904 105.453 1.00 72.25 106 GLU A C 1
ATOM 824 O O . GLU A 1 106 ? -25.050 -26.520 106.507 1.00 72.25 106 GLU A O 1
ATOM 829 N N . LYS A 1 107 ? -24.208 -25.228 104.879 1.00 72.44 107 LYS A N 1
ATOM 830 C CA . LYS A 1 107 ? -22.846 -25.130 105.431 1.00 72.44 107 LYS A CA 1
ATOM 831 C C . LYS A 1 107 ? -22.711 -24.149 106.603 1.00 72.44 107 LYS A C 1
ATOM 833 O O . LYS A 1 107 ? -21.620 -24.019 107.150 1.00 72.44 107 LYS A O 1
ATOM 838 N N . GLY A 1 108 ? -23.791 -23.470 107.002 1.00 66.38 108 GLY A N 1
ATOM 839 C CA . GLY A 1 108 ? -23.812 -22.560 108.152 1.00 66.38 108 GLY A CA 1
ATOM 840 C C . GLY A 1 108 ? -23.118 -21.212 107.929 1.00 66.38 108 GLY A C 1
ATOM 841 O O . GLY A 1 108 ? -22.936 -20.467 108.888 1.00 66.38 108 GLY A O 1
ATOM 842 N N . VAL A 1 109 ? -22.752 -20.883 106.684 1.00 70.75 109 VAL A N 1
ATOM 843 C CA . VAL A 1 109 ? -22.119 -19.604 106.307 1.00 70.75 109 VAL A CA 1
ATOM 844 C C . VAL A 1 109 ? -23.147 -18.467 106.317 1.00 70.75 109 VAL A C 1
ATOM 846 O O . VAL A 1 109 ? -22.826 -17.327 106.639 1.00 70.75 109 VAL A O 1
ATOM 849 N N . ILE A 1 110 ? -24.412 -18.783 106.021 1.00 69.00 110 ILE A N 1
ATOM 850 C CA . ILE A 1 110 ? -25.540 -17.847 106.058 1.00 69.00 110 ILE A CA 1
ATOM 851 C C . ILE A 1 110 ? -26.596 -18.381 107.033 1.00 69.00 110 ILE A C 1
ATOM 853 O O . ILE A 1 110 ? -26.933 -19.563 107.019 1.00 69.00 110 ILE A O 1
ATOM 857 N N . ALA A 1 111 ? -27.165 -17.517 107.883 1.00 63.72 111 ALA A N 1
ATOM 858 C CA . ALA A 1 111 ? -28.188 -17.956 108.834 1.00 63.72 111 ALA A CA 1
ATOM 859 C C . ALA A 1 111 ? -29.470 -18.442 108.110 1.00 63.72 111 ALA A C 1
ATOM 861 O O . ALA A 1 111 ? -29.988 -17.726 107.246 1.00 63.72 111 ALA A O 1
ATOM 862 N N . PRO A 1 112 ? -30.080 -19.576 108.522 1.00 57.41 112 PRO A N 1
ATOM 863 C CA . PRO A 1 112 ? -31.204 -20.217 107.818 1.00 57.41 112 PRO A CA 1
ATOM 864 C C . PRO A 1 112 ? -32.495 -19.378 107.795 1.00 57.41 112 PRO A C 1
ATOM 866 O O . PRO A 1 112 ? -33.434 -19.677 107.058 1.00 57.41 112 PRO A O 1
ATOM 869 N N . LYS A 1 113 ? -32.552 -18.293 108.581 1.00 54.44 113 LYS A N 1
ATOM 870 C CA . LYS A 1 113 ? -33.638 -17.301 108.536 1.00 54.44 113 LYS A CA 1
ATOM 871 C C . LYS A 1 113 ? -33.595 -16.427 107.273 1.00 54.44 113 LYS A C 1
ATOM 873 O O . LYS A 1 113 ? -34.642 -15.929 106.873 1.00 54.44 113 LYS A O 1
ATOM 878 N N . HIS A 1 114 ? -32.429 -16.270 106.643 1.00 54.91 114 HIS A N 1
ATOM 879 C CA . HIS A 1 114 ? -32.255 -15.479 105.417 1.00 54.91 114 HIS A CA 1
ATOM 880 C C . HIS A 1 114 ? -32.558 -16.285 104.144 1.00 54.91 114 HIS A C 1
ATOM 882 O O . HIS A 1 114 ? -33.004 -15.706 103.164 1.00 54.91 114 HIS A O 1
ATOM 888 N N . SER A 1 115 ? -32.417 -17.615 104.188 1.00 53.44 115 SER A N 1
ATOM 889 C CA . SER A 1 115 ? -32.730 -18.534 103.076 1.00 53.44 115 SER A CA 1
ATOM 890 C C . SER A 1 115 ? -34.243 -18.793 102.902 1.00 53.44 115 SER A C 1
ATOM 892 O O . SER A 1 115 ? -34.708 -19.230 101.855 1.00 53.44 115 SER A O 1
ATOM 894 N N . ARG A 1 116 ? -35.071 -18.494 103.915 1.00 51.62 116 ARG A N 1
ATOM 895 C CA . ARG A 1 116 ? -36.484 -18.921 103.971 1.00 51.62 116 ARG A CA 1
ATOM 896 C C . ARG A 1 116 ? -37.515 -18.018 103.281 1.00 51.62 116 ARG A C 1
ATOM 898 O O . ARG A 1 116 ? -38.711 -18.207 103.515 1.00 51.62 116 ARG A O 1
ATOM 905 N N . ARG A 1 117 ? -37.131 -17.073 102.419 1.00 54.84 117 ARG A N 1
ATOM 906 C CA . ARG A 1 117 ? -38.122 -16.355 101.595 1.00 54.84 117 ARG A CA 1
ATOM 907 C C . ARG A 1 117 ? -38.359 -17.108 100.291 1.00 54.84 117 ARG A C 1
ATOM 909 O O . ARG A 1 117 ? -37.869 -16.726 99.240 1.00 54.84 117 ARG A O 1
ATOM 916 N N . LYS A 1 118 ? -39.164 -18.174 100.366 1.00 48.19 118 LYS A N 1
ATOM 917 C CA . LYS A 1 118 ? -39.799 -18.766 99.180 1.00 48.19 118 LYS A CA 1
ATOM 918 C C . LYS A 1 118 ? -40.705 -17.707 98.544 1.00 48.19 118 LYS A C 1
ATOM 920 O O . LYS A 1 118 ? -41.843 -17.539 98.969 1.00 48.19 118 LYS A O 1
ATOM 925 N N . GLY A 1 119 ? -40.176 -16.985 97.565 1.00 50.19 119 GLY A N 1
ATOM 926 C CA . GLY A 1 119 ? -40.901 -15.969 96.812 1.00 50.19 119 GLY A CA 1
ATOM 927 C C . GLY A 1 119 ? -40.158 -14.640 96.794 1.00 50.19 119 GLY A C 1
ATOM 928 O O . GLY A 1 119 ? -40.149 -13.926 97.791 1.00 50.19 119 GLY A O 1
ATOM 929 N N . SER A 1 120 ? -39.578 -14.332 95.631 1.00 53.72 120 SER A N 1
ATOM 930 C CA . SER A 1 120 ? -39.157 -13.000 95.172 1.00 53.72 120 SER A CA 1
ATOM 931 C C . SER A 1 120 ? -38.396 -12.157 96.197 1.00 53.72 120 SER A C 1
ATOM 933 O O . SER A 1 120 ? -38.966 -11.446 97.028 1.00 53.72 120 SER A O 1
ATOM 935 N N . ALA A 1 121 ? -37.080 -12.188 96.080 1.00 57.56 121 ALA A N 1
ATOM 936 C CA . ALA A 1 121 ? -36.175 -11.428 96.908 1.00 57.56 121 ALA A CA 1
ATOM 937 C C . ALA A 1 121 ? -36.027 -9.977 96.418 1.00 57.56 121 ALA A C 1
ATOM 939 O O . ALA A 1 121 ? -35.026 -9.583 95.834 1.00 57.56 121 ALA A O 1
ATOM 940 N N . ILE A 1 122 ? -37.044 -9.171 96.715 1.00 56.88 122 ILE A N 1
ATOM 941 C CA . ILE A 1 122 ? -36.866 -7.746 96.989 1.00 56.88 122 ILE A CA 1
ATOM 942 C C . ILE A 1 122 ? -37.630 -7.490 98.291 1.00 56.88 122 ILE A C 1
ATOM 944 O O . ILE A 1 122 ? -38.816 -7.830 98.379 1.00 56.88 122 ILE A O 1
ATOM 948 N N . PRO A 1 123 ? -37.006 -6.941 99.343 1.00 57.31 123 PRO A N 1
ATOM 949 C CA . PRO A 1 123 ? -37.763 -6.453 100.483 1.00 57.31 123 PRO A CA 1
ATOM 950 C C . PRO A 1 123 ? -38.779 -5.425 99.965 1.00 57.31 123 PRO A C 1
ATOM 952 O O . PRO A 1 123 ? -38.388 -4.397 99.426 1.00 57.31 123 PRO A O 1
ATOM 955 N N . LEU A 1 124 ? -40.090 -5.655 100.133 1.00 53.84 124 LEU A N 1
ATOM 956 C CA . LEU A 1 124 ? -41.131 -4.695 99.706 1.00 53.84 124 LEU A CA 1
ATOM 957 C C . LEU A 1 124 ? -40.951 -3.284 100.309 1.00 53.84 124 LEU A C 1
ATOM 959 O O . LEU A 1 124 ? -41.595 -2.343 99.862 1.00 53.84 124 LEU A O 1
ATOM 963 N N . LYS A 1 125 ? -40.088 -3.129 101.322 1.00 57.59 125 LYS A N 1
ATOM 964 C CA . LYS A 1 125 ? -39.716 -1.832 101.900 1.00 57.59 125 LYS A CA 1
ATOM 965 C C . LYS A 1 125 ? -38.800 -0.994 100.997 1.00 57.59 125 LYS A C 1
ATOM 967 O O . LYS A 1 125 ? -38.818 0.223 101.133 1.00 57.59 125 LYS A O 1
ATOM 972 N N . ASP A 1 126 ? -38.076 -1.619 100.068 1.00 59.12 126 ASP A N 1
ATOM 973 C CA . ASP A 1 126 ? -37.083 -0.957 99.209 1.00 59.12 126 ASP A CA 1
ATOM 974 C C . ASP A 1 126 ? -37.600 -0.720 97.778 1.00 59.12 126 ASP A C 1
ATOM 976 O O . ASP A 1 126 ? -37.002 0.026 96.998 1.00 59.12 126 ASP A O 1
ATOM 980 N N . TYR A 1 127 ? -38.755 -1.302 97.434 1.00 64.50 127 TYR A N 1
ATOM 981 C CA . TYR A 1 127 ? -39.413 -1.104 96.146 1.00 64.50 127 TYR A CA 1
ATOM 982 C C . TYR A 1 127 ? -40.538 -0.071 96.258 1.00 64.50 127 TYR A C 1
ATOM 984 O O . TYR A 1 127 ? -41.629 -0.352 96.752 1.00 64.50 127 TYR A O 1
ATOM 992 N N . SER A 1 128 ? -40.280 1.143 95.771 1.00 73.06 128 SER A N 1
ATOM 993 C CA . SER A 1 128 ? -41.332 2.146 95.595 1.00 73.06 128 SER A CA 1
ATOM 994 C C . SER A 1 128 ? -42.158 1.805 94.357 1.00 73.06 128 SER A C 1
ATOM 996 O O . SER A 1 128 ? -41.608 1.697 93.261 1.00 73.06 128 SER A O 1
ATOM 998 N N . LEU A 1 129 ? -43.480 1.693 94.517 1.00 77.81 129 LEU A N 1
ATOM 999 C CA . LEU A 1 129 ? -44.418 1.450 93.416 1.00 77.81 129 LEU A CA 1
ATOM 1000 C C . LEU A 1 129 ? -44.252 2.477 92.281 1.00 77.81 129 LEU A C 1
ATOM 1002 O O . LEU A 1 129 ? -44.358 2.111 91.117 1.00 77.81 129 LEU A O 1
ATOM 1006 N N . HIS A 1 130 ? -43.914 3.728 92.613 1.00 79.75 130 HIS A N 1
ATOM 1007 C CA . HIS A 1 130 ? -43.639 4.784 91.632 1.00 79.75 130 HIS A CA 1
ATOM 1008 C C . HIS A 1 130 ? -42.450 4.437 90.725 1.00 79.75 130 HIS A C 1
ATOM 1010 O O . HIS A 1 130 ? -42.587 4.473 89.511 1.00 79.75 130 HIS A 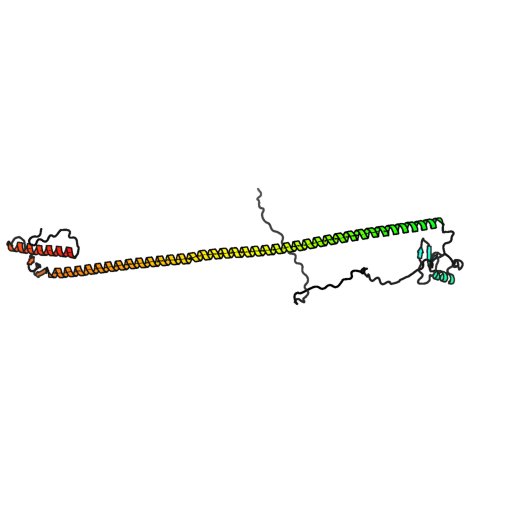O 1
ATOM 1016 N N . LYS A 1 131 ? -41.330 3.967 91.295 1.00 80.94 131 LYS A N 1
ATOM 1017 C CA . LYS A 1 131 ? -40.148 3.552 90.513 1.00 80.94 131 LYS A CA 1
ATOM 1018 C C . LYS A 1 131 ? -40.455 2.379 89.579 1.00 80.94 131 LYS A C 1
ATOM 1020 O O . LYS A 1 131 ? -39.866 2.272 88.508 1.00 80.94 131 LYS A O 1
ATOM 1025 N N . GLY A 1 132 ? -41.360 1.488 89.990 1.00 82.75 132 GLY A N 1
ATOM 1026 C CA . GLY A 1 132 ? -41.833 0.393 89.146 1.00 82.75 132 GLY A CA 1
ATOM 1027 C C . GLY A 1 132 ? -42.679 0.870 87.971 1.00 82.75 132 GLY A C 1
ATOM 1028 O O . GLY A 1 132 ? -42.505 0.379 86.858 1.00 82.75 132 GLY A O 1
ATOM 1029 N N . VAL A 1 133 ? -43.553 1.850 88.205 1.00 87.88 133 VAL A N 1
ATOM 1030 C CA . VAL A 1 133 ? -44.348 2.492 87.149 1.00 87.88 133 VAL A CA 1
ATOM 1031 C C . VAL A 1 133 ? -43.443 3.249 86.174 1.00 87.88 133 VAL A C 1
ATOM 1033 O O . VAL A 1 133 ? -43.564 3.021 84.974 1.00 87.88 133 VAL A O 1
ATOM 1036 N N . ASP A 1 134 ? -42.475 4.029 86.664 1.00 87.56 134 ASP A N 1
ATOM 1037 C CA . ASP A 1 134 ? -41.504 4.752 85.828 1.00 87.56 134 ASP A CA 1
ATOM 1038 C C . ASP A 1 134 ? -40.680 3.783 84.960 1.00 87.56 134 ASP A C 1
ATOM 1040 O O . ASP A 1 134 ? -40.499 3.986 83.759 1.00 87.56 134 ASP A O 1
ATOM 1044 N N . ALA A 1 135 ? -40.210 2.670 85.537 1.00 86.81 135 ALA A N 1
ATOM 1045 C CA . ALA A 1 135 ? -39.481 1.640 84.796 1.00 86.81 135 ALA A CA 1
ATOM 1046 C C . ALA A 1 135 ? -40.353 0.968 83.721 1.00 86.81 135 ALA A C 1
ATOM 1048 O O . ALA A 1 135 ? -39.877 0.707 82.615 1.00 86.81 135 ALA A O 1
ATOM 1049 N N . LEU A 1 136 ? -41.631 0.708 84.016 1.00 90.75 136 LEU A N 1
ATOM 1050 C CA . LEU A 1 136 ? -42.580 0.177 83.035 1.00 90.75 136 LEU A CA 1
ATOM 1051 C C . LEU A 1 136 ? -42.845 1.181 81.909 1.00 90.75 136 LEU A C 1
ATOM 1053 O O . LEU A 1 136 ? -42.864 0.785 80.744 1.00 90.75 136 LEU A O 1
ATOM 1057 N N . GLU A 1 137 ? -42.989 2.467 82.222 1.00 92.00 137 GLU A N 1
ATOM 1058 C CA . GLU A 1 137 ? -43.134 3.530 81.226 1.00 92.00 137 GLU A CA 1
ATOM 1059 C C . GLU A 1 137 ? -41.887 3.635 80.332 1.00 92.00 137 GLU A C 1
ATOM 1061 O O . GLU A 1 137 ? -41.996 3.681 79.103 1.00 92.00 137 GLU A O 1
ATOM 1066 N N . HIS A 1 138 ? -40.686 3.554 80.908 1.00 93.25 138 HIS A N 1
ATOM 1067 C CA . HIS A 1 138 ? -39.433 3.495 80.151 1.00 93.25 138 HIS A CA 1
ATOM 1068 C C . HIS A 1 138 ? -39.337 2.265 79.240 1.00 93.25 138 HIS A C 1
ATOM 1070 O O . HIS A 1 138 ? -38.885 2.374 78.097 1.00 93.25 138 HIS A O 1
ATOM 1076 N N . ILE A 1 139 ? -39.785 1.095 79.699 1.00 94.00 139 ILE A N 1
ATOM 1077 C CA . ILE A 1 139 ? -39.821 -0.116 78.868 1.00 94.00 139 ILE A CA 1
ATOM 1078 C C . ILE A 1 139 ? -40.815 0.062 77.717 1.00 94.00 139 ILE A C 1
ATOM 1080 O O . ILE A 1 139 ? -40.484 -0.255 76.574 1.00 94.00 139 ILE A O 1
ATOM 1084 N N . LEU A 1 140 ? -42.011 0.592 77.986 1.00 94.38 140 LEU A N 1
ATOM 1085 C CA . LEU A 1 140 ? -43.040 0.809 76.967 1.00 94.38 140 LEU A CA 1
ATOM 1086 C C . LEU A 1 140 ? -42.585 1.811 75.900 1.00 94.38 140 LEU A C 1
ATOM 1088 O O . LEU A 1 140 ? -42.701 1.518 74.709 1.00 94.38 140 LEU A O 1
ATOM 1092 N N . THR A 1 141 ? -42.009 2.941 76.310 1.00 95.62 141 THR A N 1
ATOM 1093 C CA . THR A 1 141 ? -41.469 3.968 75.401 1.00 95.62 141 THR A CA 1
ATOM 1094 C C . THR A 1 141 ? -40.283 3.448 74.590 1.00 95.62 141 THR A C 1
ATOM 1096 O O . THR A 1 141 ? -40.217 3.657 73.379 1.00 95.62 141 THR A O 1
ATOM 1099 N N . THR A 1 142 ? -39.372 2.692 75.209 1.00 94.81 142 THR A N 1
ATOM 1100 C CA . THR A 1 142 ? -38.262 2.047 74.489 1.00 94.81 142 THR A CA 1
ATOM 1101 C C . THR A 1 142 ? -38.785 1.039 73.471 1.00 94.81 142 THR A C 1
ATOM 1103 O O . THR A 1 142 ? -38.310 1.007 72.337 1.00 94.81 142 THR A O 1
ATOM 1106 N N . ARG A 1 143 ? -39.808 0.253 73.828 1.00 95.81 143 ARG A N 1
ATOM 1107 C CA . ARG A 1 143 ? -40.436 -0.703 72.911 1.00 95.81 143 ARG A CA 1
ATOM 1108 C C . ARG A 1 143 ? -41.092 -0.002 71.721 1.00 95.81 143 ARG A C 1
ATOM 1110 O O . ARG A 1 143 ? -40.910 -0.457 70.598 1.00 95.81 143 ARG A O 1
ATOM 1117 N N . GLN A 1 144 ? -41.799 1.104 71.957 1.00 95.38 144 GLN A N 1
ATOM 1118 C CA . GLN A 1 144 ? -42.378 1.941 70.898 1.00 95.38 144 GLN A CA 1
ATOM 1119 C C . GLN A 1 144 ? -41.293 2.506 69.970 1.00 95.38 144 GLN A C 1
ATOM 1121 O O . GLN A 1 144 ? -41.390 2.396 68.749 1.00 95.38 144 GLN A O 1
ATOM 1126 N N . LYS A 1 145 ? -40.195 3.010 70.537 1.00 96.75 145 LYS A N 1
ATOM 1127 C CA . LYS A 1 145 ? -39.063 3.517 69.755 1.00 96.75 145 LYS A CA 1
ATOM 1128 C C . LYS A 1 145 ? -38.390 2.425 68.922 1.00 96.75 145 LYS A C 1
ATOM 1130 O O . LYS A 1 145 ? -38.002 2.675 67.783 1.00 96.75 145 LYS A O 1
ATOM 1135 N N . ILE A 1 146 ? -38.265 1.211 69.462 1.00 96.06 146 ILE A N 1
ATOM 1136 C CA . ILE A 1 146 ? -37.767 0.053 68.709 1.00 96.06 146 ILE A CA 1
ATOM 1137 C C . ILE A 1 146 ? -38.697 -0.235 67.529 1.00 96.06 146 ILE A C 1
ATOM 1139 O O . ILE A 1 146 ? -38.203 -0.391 66.416 1.00 96.06 146 ILE A O 1
ATOM 1143 N N . THR A 1 147 ? -40.019 -0.250 67.730 1.00 96.19 147 THR A N 1
ATOM 1144 C CA . THR A 1 147 ? -40.964 -0.497 66.629 1.00 96.19 147 THR A CA 1
ATOM 1145 C C . THR A 1 147 ? -40.862 0.567 65.533 1.00 96.19 147 THR A C 1
ATOM 1147 O O . THR A 1 147 ? -40.692 0.221 64.364 1.00 96.19 147 THR A O 1
ATOM 1150 N N . GLU A 1 148 ? -40.804 1.849 65.890 1.00 96.31 148 GLU A N 1
ATOM 1151 C CA . GLU A 1 148 ? -40.619 2.941 64.922 1.00 96.31 148 GLU A CA 1
ATOM 1152 C C . GLU A 1 148 ? -39.283 2.825 64.159 1.00 96.31 148 GLU A C 1
ATOM 1154 O O . GLU A 1 148 ? -39.216 2.985 62.935 1.00 96.31 148 GLU A O 1
ATOM 1159 N N . LEU A 1 149 ? -38.194 2.486 64.856 1.00 96.88 149 LEU A N 1
ATOM 1160 C CA . LEU A 1 149 ? -36.885 2.259 64.234 1.00 96.88 149 LEU A CA 1
ATOM 1161 C C . LEU A 1 149 ? -36.886 1.048 63.296 1.00 96.88 149 LEU A C 1
ATOM 1163 O O . LEU A 1 149 ? -36.199 1.061 62.272 1.00 96.88 149 LEU A O 1
ATOM 1167 N N . THR A 1 150 ? -37.638 -0.005 63.615 1.00 96.44 150 THR A N 1
ATOM 1168 C CA . THR A 1 150 ? -37.752 -1.171 62.730 1.00 96.44 150 THR A CA 1
ATOM 1169 C C . THR A 1 150 ? -38.501 -0.833 61.442 1.00 96.44 150 THR A C 1
ATOM 1171 O O . THR A 1 150 ? -38.045 -1.214 60.362 1.00 96.44 150 THR A O 1
ATOM 1174 N N . GLU A 1 151 ? -39.575 -0.045 61.524 1.00 96.19 151 GLU A N 1
ATOM 1175 C CA . GLU A 1 151 ? -40.351 0.397 60.360 1.00 96.19 151 GLU A CA 1
ATOM 1176 C C . GLU A 1 151 ? -39.548 1.349 59.464 1.00 96.19 151 GLU A C 1
ATOM 1178 O O . GLU A 1 151 ? -39.466 1.160 58.246 1.00 96.19 151 GLU A O 1
ATOM 1183 N N . THR A 1 152 ? -38.876 2.336 60.058 1.00 96.56 152 THR A N 1
ATOM 1184 C CA . THR A 1 152 ? -38.020 3.274 59.313 1.00 96.56 152 THR A CA 1
ATOM 1185 C C . THR A 1 1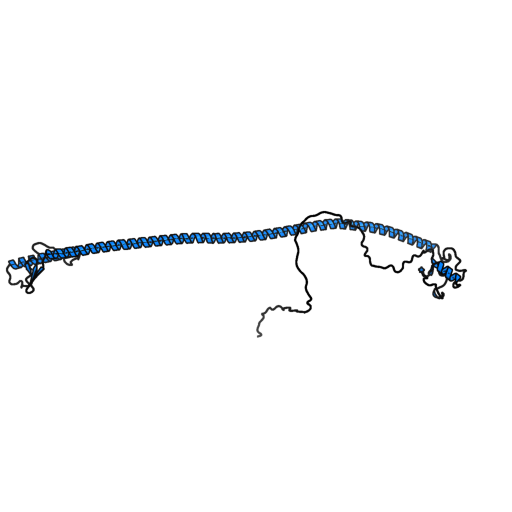52 ? -36.845 2.566 58.635 1.00 96.56 152 THR A C 1
ATOM 1187 O O . THR A 1 152 ? -36.569 2.826 57.461 1.00 96.56 152 THR A O 1
ATOM 1190 N N . ASN A 1 153 ? -36.190 1.612 59.307 1.00 96.75 153 ASN A N 1
ATOM 1191 C CA . ASN A 1 153 ? -35.149 0.789 58.687 1.00 96.75 153 ASN A CA 1
ATOM 1192 C C . ASN A 1 153 ? -35.682 -0.050 57.520 1.00 96.75 153 ASN A C 1
ATOM 1194 O O . ASN A 1 153 ? -34.994 -0.182 56.506 1.00 96.75 153 ASN A O 1
ATOM 1198 N N . ALA A 1 154 ? -36.894 -0.602 57.628 1.00 96.50 154 ALA A N 1
ATOM 1199 C CA . ALA A 1 154 ? -37.520 -1.333 56.529 1.00 96.50 154 ALA A CA 1
ATOM 1200 C C . ALA A 1 154 ? -37.742 -0.424 55.307 1.00 96.50 154 ALA A C 1
ATOM 1202 O O . ALA A 1 154 ? -37.350 -0.782 54.194 1.00 96.50 154 ALA A O 1
ATOM 1203 N N . ALA A 1 155 ? -38.259 0.791 55.517 1.00 97.00 155 ALA A N 1
ATOM 1204 C CA . ALA A 1 155 ? -38.451 1.773 54.451 1.00 97.00 155 ALA A CA 1
ATOM 1205 C C . ALA A 1 155 ? -37.125 2.201 53.791 1.00 97.00 155 ALA A C 1
ATOM 1207 O O . ALA A 1 155 ? -37.034 2.317 52.565 1.00 97.00 155 ALA A O 1
ATOM 1208 N N . VAL A 1 156 ? -36.066 2.405 54.582 1.00 96.94 156 VAL A N 1
ATOM 1209 C CA . VAL A 1 156 ? -34.734 2.750 54.062 1.00 96.94 156 VAL A CA 1
ATOM 1210 C C . VAL A 1 156 ? -34.143 1.601 53.246 1.00 96.94 156 VAL A C 1
ATOM 1212 O O . VAL A 1 156 ? -33.649 1.846 52.143 1.00 96.94 156 VAL A O 1
ATOM 1215 N N . LYS A 1 157 ? -34.236 0.354 53.729 1.00 96.81 157 LYS A N 1
ATOM 1216 C CA . LYS A 1 157 ? -33.797 -0.835 52.977 1.00 96.81 157 LYS A CA 1
ATOM 1217 C C . LYS A 1 157 ? -34.488 -0.914 51.619 1.00 96.81 157 LYS A C 1
ATOM 1219 O O . LYS A 1 157 ? -33.824 -1.150 50.611 1.00 96.81 157 LYS A O 1
ATOM 1224 N N . GLU A 1 158 ? -35.787 -0.640 51.571 1.00 96.62 158 GLU A N 1
ATOM 1225 C CA . GLU A 1 158 ? -36.543 -0.673 50.321 1.00 96.62 158 GLU A CA 1
ATOM 1226 C C . GLU A 1 158 ? -36.143 0.450 49.359 1.00 96.62 158 GLU A C 1
ATOM 1228 O O . GLU A 1 158 ? -35.973 0.241 48.155 1.00 96.62 158 GLU A O 1
ATOM 1233 N N . ARG A 1 159 ? -35.873 1.648 49.883 1.00 97.00 159 ARG A N 1
ATOM 1234 C CA . ARG A 1 159 ? -35.336 2.750 49.077 1.00 97.00 159 ARG A CA 1
ATOM 1235 C C . ARG A 1 159 ? -33.953 2.427 48.509 1.00 97.00 159 ARG A C 1
ATOM 1237 O O . ARG A 1 159 ? -33.665 2.809 47.374 1.00 97.00 159 ARG A O 1
ATOM 1244 N N . ILE A 1 160 ? -33.103 1.741 49.273 1.00 96.31 160 ILE A N 1
ATOM 1245 C CA . ILE A 1 160 ? -31.780 1.295 48.817 1.00 96.31 160 ILE A CA 1
ATOM 1246 C C . ILE A 1 160 ? -31.927 0.259 47.701 1.00 96.31 160 ILE A C 1
ATOM 1248 O O . ILE A 1 160 ? -31.304 0.433 46.655 1.00 96.31 160 ILE A O 1
ATOM 1252 N N . ARG A 1 161 ? -32.791 -0.754 47.864 1.00 95.31 161 ARG A N 1
ATOM 1253 C CA . ARG A 1 161 ? -33.062 -1.753 46.814 1.00 95.31 161 ARG A CA 1
ATOM 1254 C C . ARG A 1 161 ? -33.532 -1.107 45.518 1.00 95.31 161 ARG A C 1
ATOM 1256 O O . ARG A 1 161 ? -32.965 -1.373 44.461 1.00 95.31 161 ARG A O 1
ATOM 1263 N N . ASN A 1 162 ? -34.493 -0.190 45.609 1.00 95.50 162 ASN A N 1
ATOM 1264 C CA . ASN A 1 162 ? -34.992 0.533 44.444 1.00 95.50 162 ASN A CA 1
ATOM 1265 C C . ASN A 1 162 ? -33.885 1.336 43.750 1.00 95.50 162 ASN A C 1
ATOM 1267 O O . ASN A 1 162 ? -33.756 1.277 42.527 1.00 95.50 162 ASN A O 1
ATOM 1271 N N . LYS A 1 163 ? -33.035 2.047 44.503 1.00 95.75 163 LYS A N 1
ATOM 1272 C CA . LYS A 1 163 ? -31.887 2.765 43.925 1.00 95.75 163 LYS A CA 1
ATOM 1273 C C . LYS A 1 163 ? -30.874 1.823 43.276 1.00 95.75 163 LYS A C 1
ATOM 1275 O O . LYS A 1 163 ? -30.356 2.155 42.212 1.00 95.75 163 LYS A O 1
ATOM 1280 N N . LEU A 1 164 ? -30.605 0.669 43.884 1.00 95.50 164 LEU A N 1
ATOM 1281 C CA . LEU A 1 164 ? -29.677 -0.322 43.348 1.00 95.50 164 LEU A CA 1
ATOM 1282 C C . LEU A 1 164 ? -30.182 -0.893 42.018 1.00 95.50 164 LEU A C 1
ATOM 1284 O O . LEU A 1 164 ? -29.413 -0.950 41.064 1.00 95.50 164 LEU A O 1
ATOM 1288 N N . LEU A 1 165 ? -31.476 -1.211 41.921 1.00 94.69 165 LEU A N 1
ATOM 1289 C CA . LEU A 1 165 ? -32.102 -1.707 40.692 1.00 94.69 165 LEU A CA 1
ATOM 1290 C C . LEU A 1 165 ? -31.981 -0.681 39.552 1.00 94.69 165 LEU A C 1
ATOM 1292 O O . LEU A 1 165 ? -31.519 -1.003 38.456 1.00 94.69 165 LEU A O 1
ATOM 1296 N N . HIS A 1 166 ? -32.297 0.589 39.823 1.00 92.69 166 HIS A N 1
ATOM 1297 C CA . HIS A 1 166 ? -32.131 1.659 38.833 1.00 92.69 166 HIS A CA 1
ATOM 1298 C C . HIS A 1 166 ? -30.657 1.870 38.449 1.00 92.69 166 HIS A C 1
ATOM 1300 O O . HIS A 1 166 ? -30.350 2.111 37.281 1.00 92.69 166 HIS A O 1
ATOM 1306 N N . SER A 1 167 ? -29.737 1.765 39.414 1.00 94.38 167 SER A N 1
ATOM 1307 C CA . SER A 1 167 ? -28.293 1.863 39.173 1.00 94.38 167 SER A CA 1
ATOM 1308 C C . SER A 1 167 ? -27.786 0.721 38.293 1.00 94.38 167 SER A C 1
ATOM 1310 O O . SER A 1 167 ? -27.068 0.971 37.330 1.00 94.38 167 SER A O 1
ATOM 1312 N N . GLN A 1 168 ? -28.220 -0.516 38.543 1.00 94.50 168 GLN A N 1
ATOM 1313 C CA . GLN A 1 168 ? -27.858 -1.685 37.741 1.00 94.50 168 GLN A CA 1
ATOM 1314 C C . GLN A 1 168 ? -28.254 -1.496 36.274 1.00 94.50 168 GLN A C 1
ATOM 1316 O O . GLN A 1 168 ? -27.450 -1.734 35.374 1.00 94.50 168 GLN A O 1
ATOM 1321 N N . GLN A 1 169 ? -29.460 -0.981 36.020 1.00 92.38 169 GLN A N 1
ATOM 1322 C CA . GLN A 1 169 ? -29.910 -0.711 34.657 1.00 92.38 169 GLN A CA 1
ATOM 1323 C C . GLN A 1 169 ? -29.091 0.400 33.975 1.00 92.38 169 GLN A C 1
ATOM 1325 O O . GLN A 1 169 ? -28.902 0.373 32.759 1.00 92.38 169 GLN A O 1
ATOM 1330 N N . ARG A 1 170 ? -28.594 1.388 34.733 1.00 93.62 170 ARG A N 1
ATOM 1331 C CA . ARG A 1 170 ? -27.676 2.416 34.212 1.00 93.62 170 ARG A CA 1
ATOM 1332 C C . ARG A 1 170 ? -26.304 1.834 33.880 1.00 93.62 170 ARG A C 1
ATOM 1334 O O . ARG A 1 170 ? -25.820 2.082 32.781 1.00 93.62 170 ARG A O 1
ATOM 1341 N N . ILE A 1 171 ? -25.736 1.024 34.773 1.00 94.88 171 ILE A N 1
ATOM 1342 C CA . ILE A 1 171 ? -24.446 0.350 34.569 1.00 94.88 171 ILE A CA 1
ATOM 1343 C C . ILE A 1 171 ? -24.504 -0.539 33.322 1.00 94.88 171 ILE A C 1
ATOM 1345 O O . ILE A 1 171 ? -23.619 -0.458 32.478 1.00 94.88 171 ILE A O 1
ATOM 1349 N N . ALA A 1 172 ? -25.577 -1.314 33.144 1.00 95.38 172 ALA A N 1
ATOM 1350 C CA . ALA A 1 172 ? -25.750 -2.159 31.962 1.00 95.38 172 ALA A CA 1
ATOM 1351 C C . ALA A 1 172 ? -25.784 -1.343 30.656 1.00 95.38 172 ALA A C 1
ATOM 1353 O O . ALA A 1 172 ? -25.155 -1.720 29.668 1.00 95.38 172 ALA A O 1
ATOM 1354 N N . ARG A 1 173 ? -26.473 -0.191 30.645 1.00 94.75 173 ARG A N 1
ATOM 1355 C CA . ARG A 1 173 ? -26.490 0.716 29.482 1.00 94.75 173 ARG A CA 1
ATOM 1356 C C . ARG A 1 173 ? -25.114 1.324 29.207 1.00 94.75 173 ARG A C 1
ATOM 1358 O O . ARG A 1 173 ? -24.728 1.440 28.047 1.00 94.75 173 ARG A O 1
ATOM 1365 N N . GLU A 1 174 ? -24.379 1.706 30.248 1.00 95.44 174 GLU A N 1
ATOM 1366 C CA . GLU A 1 174 ? -23.015 2.225 30.110 1.00 95.44 174 GLU A CA 1
ATOM 1367 C C . GLU A 1 174 ? -22.060 1.151 29.575 1.00 95.44 174 GLU A C 1
ATOM 1369 O O . GLU A 1 174 ? -21.334 1.429 28.627 1.00 95.44 174 GLU A O 1
ATOM 1374 N N . GLN A 1 175 ? -22.137 -0.087 30.071 1.00 96.38 175 GLN A N 1
ATOM 1375 C CA . GLN A 1 175 ? -21.361 -1.224 29.558 1.00 96.38 175 GLN A CA 1
ATOM 1376 C C . GLN A 1 175 ? -21.680 -1.543 28.091 1.00 96.38 175 GLN A C 1
ATOM 1378 O O . GLN A 1 175 ? -20.784 -1.796 27.289 1.00 96.38 175 GLN A O 1
ATOM 1383 N N . GLN A 1 176 ? -22.958 -1.502 27.702 1.00 96.44 176 GLN A N 1
ATOM 1384 C CA . GLN A 1 176 ? -23.341 -1.663 26.297 1.00 96.44 176 GLN A CA 1
ATOM 1385 C C . GLN A 1 176 ? -22.768 -0.542 25.427 1.00 96.44 176 GLN A C 1
ATOM 1387 O O . GLN A 1 176 ? -22.291 -0.797 24.320 1.00 96.44 176 GLN A O 1
ATOM 1392 N N . ARG A 1 177 ? -22.790 0.698 25.926 1.00 97.19 177 ARG A N 1
ATOM 1393 C CA . ARG A 1 177 ? -22.229 1.849 25.221 1.00 97.19 177 ARG A CA 1
ATOM 1394 C C . ARG A 1 177 ? -20.713 1.718 25.056 1.00 97.19 177 ARG A C 1
ATOM 1396 O O . ARG A 1 177 ? -20.238 1.913 23.941 1.00 97.19 177 ARG A O 1
ATOM 1403 N N . THR A 1 178 ? -19.969 1.353 26.102 1.00 96.81 178 THR A N 1
ATOM 1404 C CA . THR A 1 178 ? -18.510 1.168 26.012 1.00 96.81 178 THR A CA 1
ATOM 1405 C C . THR A 1 178 ? -18.149 0.042 25.045 1.00 96.81 178 THR A C 1
ATOM 1407 O O . THR A 1 178 ? -17.294 0.235 24.186 1.00 96.81 178 THR A O 1
ATOM 1410 N N . ALA A 1 179 ? -18.861 -1.090 25.084 1.00 97.38 179 ALA A N 1
ATOM 1411 C CA . ALA A 1 179 ? -18.652 -2.192 24.143 1.00 97.38 179 ALA A CA 1
ATOM 1412 C C . ALA A 1 179 ? -18.909 -1.774 22.681 1.00 97.38 179 ALA A C 1
ATOM 1414 O O . ALA A 1 179 ? -18.196 -2.185 21.760 1.00 97.38 179 ALA A O 1
ATOM 1415 N N . LEU A 1 180 ? -19.923 -0.935 22.446 1.00 97.56 180 LEU A N 1
ATOM 1416 C CA . LEU A 1 180 ? -20.213 -0.411 21.113 1.00 97.56 180 LEU A CA 1
ATOM 1417 C C . LEU A 1 180 ? -19.141 0.589 20.651 1.00 97.56 180 LEU A C 1
ATOM 1419 O O . LEU A 1 180 ? -18.714 0.540 19.497 1.00 97.56 180 LEU A O 1
ATOM 1423 N N . GLU A 1 181 ? -18.671 1.461 21.543 1.00 97.62 181 GLU A N 1
ATOM 1424 C CA . GLU A 1 181 ? -17.573 2.396 21.274 1.00 97.62 181 GLU A CA 1
ATOM 1425 C C . GLU A 1 181 ? -16.272 1.656 20.925 1.00 97.62 181 GLU A C 1
ATOM 1427 O O . GLU A 1 181 ? -15.597 2.019 19.956 1.00 97.62 181 GLU A O 1
ATOM 1432 N N . GLU A 1 182 ? -15.953 0.566 21.627 1.00 97.44 182 GLU A N 1
ATOM 1433 C CA . GLU A 1 182 ? -14.810 -0.293 21.307 1.00 97.44 182 GLU A CA 1
ATOM 1434 C C . GLU A 1 182 ? -14.944 -0.952 19.932 1.00 97.44 182 GLU A C 1
ATOM 1436 O O . GLU A 1 182 ? -13.992 -0.934 19.144 1.00 97.44 182 GLU A O 1
ATOM 1441 N N . ARG A 1 183 ? -16.132 -1.464 19.589 1.00 97.81 183 ARG A N 1
ATOM 1442 C CA . ARG A 1 183 ? -16.406 -2.009 18.250 1.00 97.81 183 ARG A CA 1
ATOM 1443 C C . ARG A 1 183 ? -16.207 -0.966 17.155 1.00 97.81 183 ARG A C 1
ATOM 1445 O O . ARG A 1 183 ? -15.565 -1.253 16.146 1.00 97.81 183 ARG A O 1
ATOM 1452 N N . VAL A 1 184 ? -16.705 0.254 17.358 1.00 98.12 184 VAL A N 1
ATOM 1453 C CA . VAL A 1 184 ? -16.507 1.363 16.411 1.00 98.12 184 VAL A CA 1
ATOM 1454 C C . VAL A 1 184 ? -15.024 1.719 16.288 1.00 98.12 184 VAL A C 1
ATOM 1456 O O . VAL A 1 184 ? -14.546 1.954 15.176 1.00 98.12 184 VAL A O 1
ATOM 1459 N N . ARG A 1 185 ? -14.272 1.727 17.395 1.00 98.19 185 ARG A N 1
ATOM 1460 C CA . ARG A 1 185 ? -12.822 1.969 17.385 1.00 98.19 185 ARG A CA 1
ATOM 1461 C C . ARG A 1 185 ? -12.084 0.922 16.550 1.00 98.19 185 ARG A C 1
ATOM 1463 O O . ARG A 1 185 ? -11.282 1.295 15.697 1.00 98.19 185 ARG A O 1
ATOM 1470 N N . LEU A 1 186 ? -12.379 -0.362 16.756 1.00 98.06 186 LEU A N 1
ATOM 1471 C CA . LEU A 1 186 ? -11.775 -1.460 15.994 1.00 98.06 186 LEU A CA 1
ATOM 1472 C C . LEU A 1 186 ? -12.123 -1.374 14.504 1.00 98.06 186 LEU A C 1
ATOM 1474 O O . LEU A 1 186 ? -11.235 -1.477 13.661 1.00 98.06 186 LEU A O 1
ATOM 1478 N N . ALA A 1 187 ? -13.386 -1.098 14.171 1.00 97.88 187 ALA A N 1
ATOM 1479 C CA . ALA A 1 187 ? -13.810 -0.918 12.785 1.00 97.88 187 ALA A CA 1
ATOM 1480 C C . ALA A 1 187 ? -13.077 0.254 12.107 1.00 97.88 187 ALA A C 1
ATOM 1482 O O . ALA A 1 187 ? -12.612 0.127 10.976 1.00 97.88 187 ALA A O 1
ATOM 1483 N N . ARG A 1 188 ? -12.905 1.387 12.804 1.00 97.88 188 ARG A N 1
ATOM 1484 C CA . ARG A 1 188 ? -12.132 2.532 12.291 1.00 97.88 188 ARG A CA 1
ATOM 1485 C C . ARG A 1 188 ? -10.660 2.187 12.069 1.00 97.88 188 ARG A C 1
ATOM 1487 O O . ARG A 1 188 ? -10.106 2.602 11.055 1.00 97.88 188 ARG A O 1
ATOM 1494 N N . ALA A 1 189 ? -10.047 1.419 12.970 1.00 97.94 189 ALA A N 1
ATOM 1495 C CA . ALA A 1 189 ? -8.668 0.962 12.811 1.00 97.94 189 ALA A CA 1
ATOM 1496 C C . ALA A 1 189 ? -8.509 0.066 11.570 1.00 97.94 189 ALA A C 1
ATOM 1498 O O . ALA A 1 189 ? -7.625 0.307 10.750 1.00 97.94 189 ALA A O 1
ATOM 1499 N N . GLN A 1 190 ? -9.423 -0.890 11.369 1.00 98.00 190 GLN A N 1
ATOM 1500 C CA . GLN A 1 190 ? -9.431 -1.743 10.175 1.00 98.00 190 GLN A CA 1
ATOM 1501 C C . GLN A 1 190 ? -9.620 -0.930 8.889 1.00 98.00 190 GLN A C 1
ATOM 1503 O O . GLN A 1 190 ? -8.927 -1.159 7.900 1.00 98.00 190 GLN A O 1
ATOM 1508 N N . VAL A 1 191 ? -10.526 0.054 8.886 1.00 98.25 191 VAL A N 1
ATOM 1509 C CA . VAL A 1 191 ? -10.719 0.940 7.728 1.00 98.25 191 VAL A CA 1
ATOM 1510 C C . VAL A 1 191 ? -9.447 1.731 7.423 1.00 98.25 191 VAL A C 1
ATOM 1512 O O . VAL A 1 191 ? -9.063 1.812 6.258 1.00 98.25 191 VAL A O 1
ATOM 1515 N N . ALA A 1 192 ? -8.768 2.271 8.437 1.00 98.00 192 ALA A N 1
ATOM 1516 C CA . ALA A 1 192 ? -7.517 3.003 8.251 1.00 98.00 192 ALA A CA 1
ATOM 1517 C C . ALA A 1 192 ? -6.411 2.111 7.659 1.00 98.00 192 ALA A C 1
ATOM 1519 O O . ALA A 1 192 ? -5.727 2.516 6.720 1.00 98.00 192 ALA A O 1
ATOM 1520 N N . GLU A 1 193 ? -6.283 0.870 8.133 1.00 97.81 193 GLU A N 1
ATOM 1521 C CA . GLU A 1 193 ? -5.336 -0.109 7.590 1.00 97.81 193 GLU A CA 1
ATOM 1522 C C . GLU A 1 193 ? -5.645 -0.446 6.119 1.00 97.81 193 GLU A C 1
ATOM 1524 O O . GLU A 1 193 ? -4.764 -0.423 5.251 1.00 97.81 193 GLU A O 1
ATOM 1529 N N . LYS A 1 194 ? -6.919 -0.695 5.795 1.00 97.19 194 LYS A N 1
ATOM 1530 C CA . LYS A 1 194 ? -7.359 -0.953 4.414 1.00 97.19 194 LYS A CA 1
ATOM 1531 C C . LYS A 1 194 ? -7.140 0.262 3.509 1.00 97.19 194 LYS A C 1
ATOM 1533 O O . LYS A 1 194 ? -6.723 0.111 2.366 1.00 97.19 194 LYS A O 1
ATOM 1538 N N . GLN A 1 195 ? -7.357 1.476 4.006 1.00 97.62 195 GLN A N 1
ATOM 1539 C CA . GLN A 1 195 ? -7.058 2.698 3.258 1.00 97.62 195 GLN A CA 1
ATOM 1540 C C . GLN A 1 195 ? -5.558 2.868 3.016 1.00 97.62 195 GLN A C 1
ATOM 1542 O O . GLN A 1 195 ? -5.161 3.201 1.901 1.00 97.62 195 GLN A O 1
ATOM 1547 N N . HIS A 1 196 ? -4.721 2.595 4.019 1.00 97.81 196 HIS A N 1
ATOM 1548 C CA . HIS A 1 196 ? -3.270 2.673 3.884 1.00 97.81 196 HIS A CA 1
ATOM 1549 C C . HIS A 1 196 ? -2.738 1.656 2.865 1.00 97.81 196 HIS A C 1
ATOM 1551 O O . HIS A 1 196 ? -1.965 2.006 1.973 1.00 97.81 196 HIS A O 1
ATOM 1557 N N . THR A 1 197 ? -3.207 0.408 2.931 1.00 97.50 197 THR A N 1
ATOM 1558 C CA . THR A 1 197 ? -2.837 -0.637 1.962 1.00 97.50 197 THR A CA 1
ATOM 1559 C C . THR A 1 197 ? -3.295 -0.297 0.543 1.00 97.50 197 THR A C 1
ATOM 1561 O O . THR A 1 197 ? -2.514 -0.450 -0.397 1.00 97.50 197 THR A O 1
ATOM 1564 N N . LEU A 1 198 ? -4.508 0.242 0.373 1.00 97.94 198 LEU A N 1
ATOM 1565 C CA . LEU A 1 198 ? -4.985 0.739 -0.921 1.00 97.94 198 LEU A CA 1
ATOM 1566 C C . LEU A 1 198 ? -4.156 1.919 -1.436 1.00 97.94 198 LEU A C 1
ATOM 1568 O O . LEU A 1 198 ? -3.865 1.976 -2.628 1.00 97.94 198 LEU A O 1
ATOM 1572 N N . ALA A 1 199 ? -3.769 2.857 -0.570 1.00 97.56 199 ALA A N 1
ATOM 1573 C CA . ALA A 1 199 ? -2.915 3.978 -0.949 1.00 97.56 199 ALA A CA 1
ATOM 1574 C C . ALA A 1 199 ? -1.541 3.488 -1.426 1.00 97.56 199 ALA A C 1
ATOM 1576 O O . ALA A 1 199 ? -1.071 3.920 -2.478 1.00 97.56 199 ALA A O 1
ATOM 1577 N N . ARG A 1 200 ? -0.947 2.520 -0.717 1.00 97.31 200 ARG A N 1
ATOM 1578 C CA . ARG A 1 200 ? 0.310 1.879 -1.121 1.00 97.31 200 ARG A CA 1
ATOM 1579 C C . ARG A 1 200 ? 0.178 1.179 -2.472 1.00 97.31 200 ARG A C 1
ATOM 1581 O O . ARG A 1 200 ? 1.017 1.381 -3.340 1.00 97.31 200 ARG A O 1
ATOM 1588 N N . LEU A 1 201 ? -0.886 0.399 -2.673 1.00 97.12 201 LEU A N 1
ATOM 1589 C CA . LEU A 1 201 ? -1.120 -0.296 -3.941 1.00 97.12 201 LEU A CA 1
ATOM 1590 C C . LEU A 1 201 ? -1.310 0.689 -5.103 1.00 97.12 201 LEU A C 1
ATOM 1592 O O . LEU A 1 201 ? -0.768 0.480 -6.182 1.00 97.12 201 LEU A O 1
ATOM 1596 N N . LYS A 1 202 ? -2.034 1.792 -4.879 1.00 97.12 202 LYS A N 1
ATOM 1597 C CA . LYS A 1 202 ? -2.193 2.859 -5.877 1.00 97.12 202 LYS A CA 1
ATOM 1598 C C . LYS A 1 202 ? -0.866 3.528 -6.229 1.00 97.12 202 LYS A C 1
ATOM 1600 O O . LYS A 1 202 ? -0.660 3.824 -7.401 1.00 97.12 202 LYS A O 1
ATOM 1605 N N . ALA A 1 203 ? 0.008 3.760 -5.248 1.00 97.00 203 ALA A N 1
ATOM 1606 C CA . ALA A 1 203 ? 1.339 4.310 -5.494 1.00 97.00 203 ALA A CA 1
ATOM 1607 C C . ALA A 1 203 ? 2.172 3.359 -6.366 1.00 97.00 203 ALA A C 1
ATOM 1609 O O . ALA A 1 203 ? 2.671 3.782 -7.402 1.00 97.00 203 ALA A O 1
ATOM 1610 N N . VAL A 1 204 ? 2.205 2.066 -6.021 1.00 96.62 204 VAL A N 1
ATOM 1611 C CA . VAL A 1 204 ? 2.905 1.041 -6.816 1.00 96.62 204 VAL A CA 1
ATOM 1612 C C . VAL A 1 204 ? 2.358 0.973 -8.241 1.00 96.62 204 VAL A C 1
ATOM 1614 O O . VAL A 1 204 ? 3.135 1.053 -9.183 1.00 96.62 204 VAL A O 1
ATOM 1617 N N . MET A 1 205 ? 1.034 0.920 -8.429 1.00 96.12 205 MET A N 1
ATOM 1618 C CA . MET A 1 205 ? 0.451 0.917 -9.779 1.00 96.12 205 MET A CA 1
ATOM 1619 C C . MET A 1 205 ? 0.791 2.182 -10.575 1.00 96.12 205 MET A C 1
ATOM 1621 O O . MET A 1 205 ? 0.926 2.129 -11.796 1.00 96.12 205 MET A O 1
ATOM 1625 N N . HIS A 1 206 ? 0.882 3.339 -9.914 1.00 96.00 206 HIS A N 1
ATOM 1626 C CA . HIS A 1 206 ? 1.267 4.575 -10.587 1.00 96.00 206 HIS A CA 1
ATOM 1627 C C . HIS A 1 206 ? 2.737 4.528 -11.026 1.00 96.00 206 HIS A C 1
ATOM 1629 O O . HIS A 1 206 ? 3.049 4.973 -12.134 1.00 96.00 206 HIS A O 1
ATOM 1635 N N . ASP A 1 207 ? 3.623 3.999 -10.188 1.00 94.81 207 ASP A N 1
ATOM 1636 C CA . ASP A 1 207 ? 5.036 3.838 -10.521 1.00 94.81 207 ASP A CA 1
ATOM 1637 C C . ASP A 1 207 ? 5.219 2.814 -11.645 1.00 94.81 207 ASP A C 1
ATOM 1639 O O . ASP A 1 207 ? 5.847 3.142 -12.647 1.00 94.81 207 ASP A O 1
ATOM 1643 N N . GLU A 1 208 ? 4.566 1.650 -11.566 1.00 94.12 208 GLU A N 1
ATOM 1644 C CA . GLU A 1 208 ? 4.560 0.650 -12.644 1.00 94.12 208 GLU A CA 1
ATOM 1645 C C . GLU A 1 208 ? 4.046 1.243 -13.958 1.00 94.12 208 GLU A C 1
ATOM 1647 O O . GLU A 1 208 ? 4.616 1.025 -15.025 1.00 94.12 208 GLU A O 1
ATOM 1652 N N . ARG A 1 209 ? 2.980 2.049 -13.913 1.00 93.31 209 ARG A N 1
ATOM 1653 C CA . ARG A 1 209 ? 2.479 2.724 -15.113 1.00 93.31 209 ARG A CA 1
ATOM 1654 C C . ARG A 1 209 ? 3.512 3.687 -15.700 1.00 93.31 209 ARG A C 1
ATOM 1656 O O . ARG A 1 209 ? 3.649 3.734 -16.920 1.00 93.31 209 ARG A O 1
ATOM 1663 N N . ARG A 1 210 ? 4.228 4.448 -14.866 1.00 90.38 210 ARG A N 1
ATOM 1664 C CA . ARG A 1 210 ? 5.298 5.344 -15.335 1.00 90.38 210 ARG A CA 1
ATOM 1665 C C . ARG A 1 210 ? 6.433 4.555 -15.972 1.00 90.38 210 ARG A C 1
ATOM 1667 O O . ARG A 1 210 ? 6.836 4.903 -17.079 1.00 90.38 210 ARG A O 1
ATOM 1674 N N . THR A 1 211 ? 6.881 3.474 -15.335 1.00 88.44 211 THR A N 1
ATOM 1675 C CA . THR A 1 211 ? 7.935 2.622 -15.896 1.00 88.44 211 THR A CA 1
ATOM 1676 C C . THR A 1 211 ? 7.487 1.990 -17.208 1.00 88.44 211 THR A C 1
ATOM 1678 O O . THR A 1 211 ? 8.234 2.044 -18.171 1.00 88.44 211 THR A O 1
ATOM 1681 N N . PHE A 1 212 ? 6.244 1.505 -17.322 1.00 88.12 212 PHE A N 1
ATOM 1682 C CA . PHE A 1 212 ? 5.715 1.000 -18.595 1.00 88.12 212 PHE A CA 1
ATOM 1683 C C . PHE A 1 212 ? 5.650 2.080 -19.685 1.00 88.12 212 PHE A C 1
ATOM 1685 O O . PHE A 1 212 ? 5.958 1.811 -20.845 1.00 88.12 212 PHE A O 1
ATOM 1692 N N . GLU A 1 213 ? 5.244 3.307 -19.353 1.00 88.25 213 GLU A N 1
ATOM 1693 C CA . GLU A 1 213 ? 5.202 4.412 -20.318 1.00 88.25 213 GLU A CA 1
ATOM 1694 C C . GLU A 1 213 ? 6.607 4.801 -20.813 1.00 88.25 213 GLU A C 1
ATOM 1696 O O . GLU A 1 213 ? 6.781 5.089 -22.003 1.00 88.25 213 GLU A O 1
ATOM 1701 N N . GLU A 1 214 ? 7.612 4.784 -19.936 1.00 86.12 214 GLU A N 1
ATOM 1702 C CA . GLU A 1 214 ? 9.025 4.986 -20.278 1.00 86.12 214 GLU A CA 1
ATOM 1703 C C . GLU A 1 214 ? 9.581 3.810 -21.095 1.00 86.12 214 GLU A C 1
ATOM 1705 O O . GLU A 1 214 ? 10.143 4.016 -22.177 1.00 86.12 214 GLU A O 1
ATOM 1710 N N . ASP A 1 215 ? 9.311 2.581 -20.662 1.00 86.06 215 ASP A N 1
ATOM 1711 C CA . ASP A 1 215 ? 9.697 1.344 -21.336 1.00 86.06 215 ASP A CA 1
ATOM 1712 C C . ASP A 1 215 ? 9.057 1.202 -22.713 1.00 86.06 215 ASP A C 1
ATOM 1714 O O . ASP A 1 215 ? 9.630 0.545 -23.564 1.00 86.06 215 ASP A O 1
ATOM 1718 N N . ILE A 1 216 ? 7.909 1.823 -23.002 1.00 81.06 216 ILE A N 1
ATOM 1719 C CA . ILE A 1 216 ? 7.342 1.863 -24.362 1.00 81.06 216 ILE A CA 1
ATOM 1720 C C . ILE A 1 216 ? 8.070 2.893 -25.240 1.00 81.06 216 ILE A C 1
ATOM 1722 O O . ILE A 1 216 ? 8.170 2.721 -26.463 1.00 81.06 216 ILE A O 1
ATOM 1726 N N . ARG A 1 217 ? 8.580 3.985 -24.657 1.00 84.94 217 ARG A N 1
ATOM 1727 C CA . ARG A 1 217 ? 9.330 5.011 -25.402 1.00 84.94 217 ARG A CA 1
ATOM 1728 C C . ARG A 1 217 ? 10.694 4.489 -25.844 1.00 84.94 217 ARG A C 1
ATOM 1730 O O . ARG A 1 217 ? 11.110 4.815 -26.956 1.00 84.94 217 ARG A O 1
ATOM 1737 N N . ILE A 1 218 ? 11.347 3.653 -25.037 1.00 85.56 218 ILE A N 1
ATOM 1738 C CA . ILE A 1 218 ? 12.689 3.123 -25.323 1.00 85.56 218 ILE A CA 1
ATOM 1739 C C . ILE A 1 218 ? 12.727 2.286 -26.626 1.00 85.56 218 ILE A C 1
ATOM 1741 O O . ILE A 1 218 ? 13.495 2.645 -27.521 1.00 85.56 218 ILE A O 1
ATOM 1745 N N . PRO A 1 219 ? 11.880 1.256 -26.844 1.00 86.19 219 PRO A N 1
ATOM 1746 C CA . PRO A 1 219 ? 11.802 0.501 -28.090 1.00 86.19 219 PRO A CA 1
ATOM 1747 C C . PRO A 1 219 ? 11.426 1.371 -29.281 1.00 86.19 219 PRO A C 1
ATOM 1749 O O . PRO A 1 219 ? 11.992 1.201 -30.355 1.00 86.19 219 PRO A O 1
ATOM 1752 N N . LYS A 1 220 ? 10.507 2.333 -29.115 1.00 87.38 220 LYS A N 1
ATOM 1753 C CA . LYS A 1 220 ? 10.143 3.259 -30.201 1.00 87.38 220 LYS A CA 1
ATOM 1754 C C . LYS A 1 220 ? 11.340 4.105 -30.636 1.00 87.38 220 LYS A C 1
ATOM 1756 O O . LYS A 1 220 ? 11.588 4.240 -31.834 1.00 87.38 220 LYS A O 1
ATOM 1761 N N . ALA A 1 221 ? 12.097 4.640 -29.678 1.00 88.44 221 ALA A N 1
ATOM 1762 C CA . ALA A 1 221 ? 13.324 5.375 -29.956 1.00 88.44 221 ALA A CA 1
ATOM 1763 C C . ALA A 1 221 ? 14.382 4.469 -30.606 1.00 88.44 221 ALA A C 1
ATOM 1765 O O . ALA A 1 221 ? 14.975 4.861 -31.606 1.00 88.44 221 ALA A O 1
ATOM 1766 N N . LEU A 1 222 ? 14.563 3.244 -30.103 1.00 92.94 222 LEU A N 1
ATOM 1767 C CA . LEU A 1 222 ? 15.517 2.270 -30.639 1.00 92.94 222 LEU A CA 1
ATOM 1768 C C . LEU A 1 222 ? 15.186 1.850 -32.080 1.00 92.94 222 LEU A C 1
ATOM 1770 O O . LEU A 1 222 ? 16.069 1.786 -32.931 1.00 92.94 222 LEU A O 1
ATOM 1774 N N . VAL A 1 223 ? 13.911 1.600 -32.385 1.00 93.19 223 VAL A N 1
ATOM 1775 C CA . VAL A 1 223 ? 13.463 1.279 -33.748 1.00 93.19 223 VAL A CA 1
ATOM 1776 C C . VAL A 1 223 ? 13.692 2.469 -34.680 1.00 93.19 223 VAL A C 1
ATOM 1778 O O . VAL A 1 223 ? 14.191 2.285 -35.788 1.00 93.19 223 VAL A O 1
ATOM 1781 N N . SER A 1 224 ? 13.392 3.691 -34.230 1.00 93.75 224 SER A N 1
ATOM 1782 C CA . SER A 1 224 ? 13.626 4.912 -35.012 1.00 93.75 224 SER A CA 1
ATOM 1783 C C . SER A 1 224 ? 15.115 5.134 -35.313 1.00 93.75 224 SER A C 1
ATOM 1785 O O . SER A 1 224 ? 15.492 5.372 -36.464 1.00 93.75 224 SER A O 1
ATOM 1787 N N . THR A 1 225 ? 15.997 4.978 -34.318 1.00 93.88 225 THR A N 1
ATOM 1788 C CA . THR A 1 225 ? 17.451 5.109 -34.521 1.00 93.88 225 THR A CA 1
ATOM 1789 C C . THR A 1 225 ? 17.999 4.003 -35.419 1.00 93.88 225 THR A C 1
ATOM 1791 O O . THR A 1 225 ? 18.817 4.281 -36.299 1.00 93.88 225 THR A O 1
ATOM 1794 N N . MET A 1 226 ? 17.509 2.769 -35.275 1.00 94.81 226 MET A N 1
ATOM 1795 C CA . MET A 1 226 ? 17.864 1.659 -36.157 1.00 94.81 226 MET A CA 1
ATOM 1796 C C . MET A 1 226 ? 17.455 1.948 -37.607 1.00 94.81 226 MET A C 1
ATOM 1798 O O . MET A 1 226 ? 18.288 1.804 -38.504 1.00 94.81 226 MET A O 1
ATOM 1802 N N . GLN A 1 227 ? 16.228 2.420 -37.848 1.00 95.06 227 GLN A N 1
ATOM 1803 C CA . GLN A 1 227 ? 15.758 2.808 -39.183 1.00 95.06 227 GLN A CA 1
ATOM 1804 C C . GLN A 1 227 ? 16.618 3.924 -39.786 1.00 95.06 227 GLN A C 1
ATOM 1806 O O . GLN A 1 227 ? 17.049 3.807 -40.933 1.00 95.06 227 GLN A O 1
ATOM 1811 N N . MET A 1 228 ? 16.937 4.964 -39.009 1.00 94.00 228 MET A N 1
ATOM 1812 C CA . MET A 1 228 ? 17.822 6.046 -39.449 1.00 94.00 228 MET A CA 1
ATOM 1813 C C . MET A 1 228 ? 19.223 5.527 -39.809 1.00 94.00 228 MET A C 1
ATOM 1815 O O . MET A 1 228 ? 19.780 5.895 -40.843 1.00 94.00 228 MET A O 1
ATOM 1819 N N . SER A 1 229 ? 19.782 4.616 -39.005 1.00 95.00 229 SER A N 1
ATOM 1820 C CA . SER A 1 229 ? 21.087 4.006 -39.288 1.00 95.00 229 SER A CA 1
ATOM 1821 C C . SER A 1 229 ? 21.082 3.192 -40.586 1.00 95.00 229 SER A C 1
ATOM 1823 O O . SER A 1 229 ? 22.065 3.198 -41.329 1.00 95.00 229 SER A O 1
ATOM 1825 N N . LEU A 1 230 ? 19.964 2.523 -40.882 1.00 94.38 230 LEU A N 1
ATOM 1826 C CA . LEU A 1 230 ? 19.792 1.725 -42.088 1.00 94.38 230 LEU A CA 1
ATOM 1827 C C . LEU A 1 230 ? 19.699 2.625 -43.324 1.00 94.38 230 LEU A C 1
ATOM 1829 O O . LEU A 1 230 ? 20.387 2.371 -44.309 1.00 94.38 230 LEU A O 1
ATOM 1833 N N . ARG A 1 231 ? 18.935 3.723 -43.233 1.00 94.69 231 ARG A N 1
ATOM 1834 C CA . ARG A 1 231 ? 18.860 4.763 -44.272 1.00 94.69 231 ARG A CA 1
ATOM 1835 C C . ARG A 1 231 ? 20.228 5.363 -44.575 1.00 94.69 231 ARG A C 1
ATOM 1837 O O . ARG A 1 231 ? 20.616 5.427 -45.734 1.00 94.69 231 ARG A O 1
ATOM 1844 N N . TYR A 1 232 ? 20.989 5.724 -43.543 1.00 95.00 232 TYR A N 1
ATOM 1845 C CA . TYR A 1 232 ? 22.329 6.281 -43.724 1.00 95.00 232 TYR A CA 1
ATOM 1846 C C . TYR A 1 232 ? 23.285 5.296 -44.414 1.00 95.00 232 TYR A C 1
ATOM 1848 O O . TYR A 1 232 ? 24.063 5.683 -45.288 1.00 95.00 232 TYR A O 1
ATOM 1856 N N . LYS A 1 233 ? 23.236 4.010 -44.039 1.00 94.69 233 LYS A N 1
ATOM 1857 C CA . LYS A 1 233 ? 24.038 2.966 -44.694 1.00 94.69 233 LYS A CA 1
ATOM 1858 C C . LYS A 1 233 ? 23.661 2.805 -46.165 1.00 94.69 233 LYS A C 1
ATOM 1860 O O . LYS A 1 233 ? 24.563 2.726 -46.995 1.00 94.69 233 LYS A O 1
ATOM 1865 N N . ASP A 1 234 ? 22.368 2.797 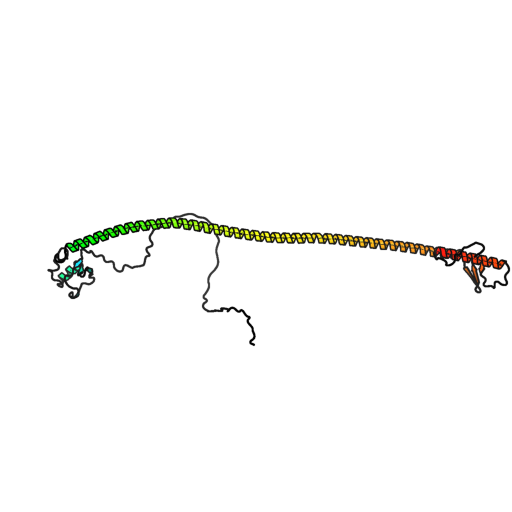-46.474 1.00 95.31 234 ASP A N 1
ATOM 1866 C CA . ASP A 1 234 ? 21.858 2.689 -47.841 1.00 95.31 234 ASP A CA 1
ATOM 1867 C C . ASP A 1 234 ? 22.272 3.897 -48.697 1.00 95.31 234 ASP A C 1
ATOM 1869 O O . ASP A 1 234 ? 22.853 3.743 -49.768 1.00 95.31 234 ASP A O 1
ATOM 1873 N N . GLU A 1 235 ? 22.094 5.122 -48.203 1.00 95.12 235 GLU A N 1
ATOM 1874 C CA . GLU A 1 235 ? 22.547 6.336 -48.897 1.00 95.12 235 GLU A CA 1
ATOM 1875 C C . GLU A 1 235 ? 24.061 6.334 -49.134 1.00 95.12 235 GLU A C 1
ATOM 1877 O O . GLU A 1 235 ? 24.529 6.642 -50.234 1.00 95.12 235 GLU A O 1
ATOM 1882 N N . ARG A 1 236 ? 24.846 5.939 -48.126 1.00 95.06 236 ARG A N 1
ATOM 1883 C CA . ARG A 1 236 ? 26.302 5.818 -48.253 1.00 95.06 236 ARG A CA 1
ATOM 1884 C C . ARG A 1 236 ? 26.692 4.785 -49.308 1.00 95.06 236 ARG A C 1
ATOM 1886 O O . ARG A 1 236 ? 27.613 5.045 -50.084 1.00 95.06 236 ARG A O 1
ATOM 1893 N N . GLN A 1 237 ? 26.009 3.645 -49.345 1.00 95.38 237 GLN A N 1
ATOM 1894 C CA . GLN A 1 237 ? 26.243 2.596 -50.332 1.00 95.38 237 GLN A CA 1
ATOM 1895 C C . GLN A 1 237 ? 25.903 3.086 -51.745 1.00 95.38 237 GLN A C 1
ATOM 1897 O O . GLN A 1 237 ? 26.742 2.997 -52.639 1.00 95.38 237 GLN A O 1
ATOM 1902 N N . ASN A 1 238 ? 24.754 3.741 -51.917 1.00 95.12 238 ASN A N 1
ATOM 1903 C CA . ASN A 1 238 ? 24.352 4.368 -53.176 1.00 95.12 238 ASN A CA 1
ATOM 1904 C C . ASN A 1 238 ? 25.379 5.409 -53.670 1.00 95.12 238 ASN A C 1
ATOM 1906 O O . ASN A 1 238 ? 25.685 5.486 -54.862 1.00 95.12 238 ASN A O 1
ATOM 1910 N N . ILE A 1 239 ? 25.953 6.217 -52.769 1.00 96.12 239 ILE A N 1
ATOM 1911 C CA . ILE A 1 239 ? 27.014 7.177 -53.119 1.00 96.12 239 ILE A CA 1
ATOM 1912 C C . ILE A 1 239 ? 28.281 6.451 -53.589 1.00 96.12 239 ILE A C 1
ATOM 1914 O O . ILE A 1 239 ? 28.905 6.878 -54.565 1.00 96.12 239 ILE A O 1
ATOM 1918 N N . LEU A 1 240 ? 28.683 5.377 -52.904 1.00 96.31 240 LEU A N 1
ATOM 1919 C CA . LEU A 1 240 ? 29.849 4.577 -53.283 1.00 96.31 240 LEU A CA 1
ATOM 1920 C C . LEU A 1 240 ? 29.656 3.927 -54.656 1.00 96.31 240 LEU A C 1
ATOM 1922 O O . LEU A 1 240 ? 30.553 4.011 -55.494 1.00 96.31 240 LEU A O 1
ATOM 1926 N N . GLU A 1 241 ? 28.479 3.365 -54.918 1.00 96.62 241 GLU A N 1
ATOM 1927 C CA . GLU A 1 241 ? 28.134 2.747 -56.200 1.00 96.62 241 GLU A CA 1
ATOM 1928 C C . GLU A 1 241 ? 28.224 3.750 -57.352 1.00 96.62 241 GLU A C 1
ATOM 1930 O O . GLU A 1 241 ? 28.963 3.516 -58.313 1.00 96.62 241 GLU A O 1
ATOM 1935 N N . ARG A 1 242 ? 27.605 4.930 -57.208 1.00 96.00 242 ARG A N 1
ATOM 1936 C CA . ARG A 1 242 ? 27.705 6.009 -58.208 1.00 96.00 242 ARG A CA 1
ATOM 1937 C C . ARG A 1 242 ? 29.149 6.458 -58.433 1.00 96.00 242 ARG A C 1
ATOM 1939 O O . ARG A 1 242 ? 29.560 6.686 -59.569 1.00 96.00 242 ARG A O 1
ATOM 1946 N N . ARG A 1 243 ? 29.961 6.568 -57.373 1.00 96.00 243 ARG A N 1
ATOM 1947 C CA . ARG A 1 243 ? 31.392 6.907 -57.505 1.00 96.00 243 ARG A CA 1
ATOM 1948 C C . ARG A 1 243 ? 32.154 5.836 -58.285 1.00 96.00 243 ARG A C 1
ATOM 1950 O O . ARG A 1 243 ? 32.953 6.178 -59.157 1.00 96.00 243 ARG A O 1
ATOM 1957 N N . CYS A 1 244 ? 31.897 4.559 -58.012 1.00 96.06 244 CYS A N 1
ATOM 1958 C CA . CYS A 1 244 ? 32.489 3.452 -58.758 1.00 96.06 244 CYS A CA 1
ATOM 1959 C C . CYS A 1 244 ? 32.079 3.472 -60.237 1.00 96.06 244 CYS A C 1
ATOM 1961 O O . CYS A 1 244 ? 32.922 3.231 -61.103 1.00 96.06 244 CYS A O 1
ATOM 1963 N N . GLU A 1 245 ? 30.825 3.797 -60.551 1.00 96.25 245 GLU A N 1
ATOM 1964 C CA . GLU A 1 245 ? 30.353 3.950 -61.931 1.00 96.25 245 GLU A CA 1
ATOM 1965 C C . GLU A 1 245 ? 31.057 5.091 -62.665 1.00 96.25 245 GLU A C 1
ATOM 1967 O O . GLU A 1 245 ? 31.549 4.888 -63.779 1.00 96.25 245 GLU A O 1
ATOM 1972 N N . VAL A 1 246 ? 31.183 6.258 -62.026 1.00 96.75 246 VAL A N 1
ATOM 1973 C CA . VAL A 1 246 ? 31.906 7.410 -62.585 1.00 96.75 246 VAL A CA 1
ATOM 1974 C C . VAL A 1 246 ? 33.372 7.060 -62.838 1.00 96.75 246 VAL A C 1
ATOM 1976 O O . VAL A 1 246 ? 33.886 7.325 -63.925 1.00 96.75 246 VAL A O 1
ATOM 1979 N N . LEU A 1 247 ? 34.047 6.408 -61.886 1.00 96.62 247 LEU A N 1
ATOM 1980 C CA . LEU A 1 247 ? 35.435 5.965 -62.060 1.00 96.62 247 LEU A CA 1
ATOM 1981 C C . LEU A 1 247 ? 35.574 4.948 -63.199 1.00 96.62 247 LEU A C 1
ATOM 1983 O O . LEU A 1 247 ? 36.500 5.045 -64.008 1.00 96.62 247 LEU A O 1
ATOM 1987 N N . ARG A 1 248 ? 34.634 4.004 -63.314 1.00 96.31 248 ARG A N 1
ATOM 1988 C CA . ARG A 1 248 ? 34.601 3.021 -64.404 1.00 96.31 248 ARG A CA 1
ATOM 1989 C C . ARG A 1 248 ? 34.411 3.702 -65.760 1.00 96.31 248 ARG A C 1
ATOM 1991 O O . ARG A 1 248 ? 35.093 3.340 -66.720 1.00 96.31 248 ARG A O 1
ATOM 1998 N N . ALA A 1 249 ? 33.521 4.688 -65.850 1.00 95.44 249 ALA A N 1
ATOM 1999 C CA . ALA A 1 249 ? 33.315 5.479 -67.060 1.00 95.44 249 ALA A CA 1
ATOM 2000 C C . ALA A 1 249 ? 34.568 6.294 -67.420 1.00 95.44 249 ALA A C 1
ATOM 2002 O O . ALA A 1 249 ? 35.030 6.230 -68.559 1.00 95.44 249 ALA A O 1
ATOM 2003 N N . ALA A 1 250 ? 35.181 6.973 -66.446 1.00 95.25 250 ALA A N 1
ATOM 2004 C CA . ALA A 1 250 ? 36.416 7.731 -66.639 1.00 95.25 250 ALA A CA 1
ATOM 2005 C C . ALA A 1 250 ? 37.573 6.841 -67.124 1.00 95.25 250 ALA A C 1
ATOM 2007 O O . ALA A 1 250 ? 38.302 7.214 -68.044 1.00 95.25 250 ALA A O 1
ATOM 2008 N N . HIS A 1 251 ? 37.714 5.634 -66.565 1.00 96.38 251 HIS A N 1
ATOM 2009 C CA . HIS A 1 251 ? 38.703 4.659 -67.022 1.00 96.38 251 HIS A CA 1
ATOM 2010 C C . HIS A 1 251 ? 38.449 4.217 -68.471 1.00 96.38 251 HIS A C 1
ATOM 2012 O O . HIS A 1 251 ? 39.379 4.187 -69.276 1.00 96.38 251 HIS A O 1
ATOM 2018 N N . LYS A 1 252 ? 37.191 3.920 -68.835 1.00 95.56 252 LYS A N 1
ATOM 2019 C CA . LYS A 1 252 ? 36.815 3.577 -70.220 1.00 95.56 252 LYS A CA 1
ATOM 2020 C C . LYS A 1 252 ? 37.134 4.713 -71.195 1.00 95.56 252 LYS A C 1
ATOM 2022 O O . LYS A 1 252 ? 37.684 4.449 -72.262 1.00 95.56 252 LYS A O 1
ATOM 2027 N N . ILE A 1 253 ? 36.838 5.962 -70.824 1.00 93.75 253 ILE A N 1
ATOM 2028 C CA . ILE A 1 253 ? 37.172 7.147 -71.628 1.00 93.75 253 ILE A CA 1
ATOM 2029 C C . ILE A 1 253 ? 38.687 7.236 -71.819 1.00 93.75 253 ILE A C 1
ATOM 2031 O O . ILE A 1 253 ? 39.143 7.288 -72.958 1.00 93.75 253 ILE A O 1
ATOM 2035 N N . ARG A 1 254 ? 39.475 7.160 -70.739 1.00 93.19 254 ARG A N 1
ATOM 2036 C CA . ARG A 1 254 ? 40.942 7.245 -70.808 1.00 93.19 254 ARG A CA 1
ATOM 2037 C C . ARG A 1 254 ? 41.559 6.124 -71.649 1.00 93.19 254 ARG A C 1
ATOM 2039 O O . ARG A 1 254 ? 42.448 6.379 -72.455 1.00 93.19 254 ARG A O 1
ATOM 2046 N N . SER A 1 255 ? 41.062 4.896 -71.506 1.00 94.25 255 SER A N 1
ATOM 2047 C CA . SER A 1 255 ? 41.488 3.756 -72.326 1.00 94.25 255 SER A CA 1
ATOM 2048 C C . SER A 1 255 ? 41.195 3.991 -73.814 1.00 94.25 255 SER A C 1
ATOM 2050 O O . SER A 1 255 ? 42.069 3.785 -74.657 1.00 94.25 255 SER A O 1
ATOM 2052 N N . ARG A 1 256 ? 40.004 4.511 -74.145 1.00 93.62 256 ARG A N 1
ATOM 2053 C CA . ARG A 1 256 ? 39.640 4.866 -75.523 1.00 93.62 256 ARG A CA 1
ATOM 2054 C C . ARG A 1 256 ? 40.494 6.011 -76.072 1.00 93.62 256 ARG A C 1
ATOM 2056 O O . ARG A 1 256 ? 40.912 5.940 -77.222 1.00 93.62 256 ARG A O 1
ATOM 2063 N N . GLN A 1 257 ? 40.790 7.030 -75.266 1.00 92.75 257 GLN A N 1
ATOM 2064 C CA . GLN A 1 257 ? 41.690 8.123 -75.648 1.00 92.75 257 GLN A CA 1
ATOM 2065 C C . GLN A 1 257 ? 43.089 7.598 -75.987 1.00 92.75 257 GLN A C 1
ATOM 2067 O O . GLN A 1 257 ? 43.615 7.922 -77.046 1.00 92.75 257 GLN A O 1
ATOM 2072 N N . ALA A 1 258 ? 43.661 6.731 -75.145 1.00 92.19 258 ALA A N 1
ATOM 2073 C CA . ALA A 1 258 ? 44.964 6.119 -75.407 1.00 92.19 258 ALA A CA 1
ATOM 2074 C C . ALA A 1 258 ? 44.968 5.289 -76.705 1.00 92.19 258 ALA A C 1
ATOM 2076 O O . ALA A 1 258 ? 45.917 5.360 -77.485 1.00 92.19 258 ALA A O 1
ATOM 2077 N N . MET A 1 259 ? 43.887 4.547 -76.973 1.00 93.50 259 MET A N 1
ATOM 2078 C CA . MET A 1 259 ? 43.722 3.795 -78.221 1.00 93.50 259 MET A CA 1
ATOM 2079 C C . MET A 1 259 ? 43.682 4.716 -79.449 1.00 93.50 259 MET A C 1
ATOM 2081 O O . MET A 1 259 ? 44.382 4.451 -80.424 1.00 93.50 259 MET A O 1
ATOM 2085 N N . LEU A 1 260 ? 42.914 5.810 -79.392 1.00 92.00 260 LEU A N 1
ATOM 2086 C CA . LEU A 1 260 ? 42.827 6.792 -80.478 1.00 92.00 260 LEU A CA 1
ATOM 2087 C C . LEU A 1 260 ? 44.170 7.484 -80.731 1.00 92.00 260 LEU A C 1
ATOM 2089 O O . LEU A 1 260 ? 44.556 7.649 -81.883 1.00 92.00 260 LEU A O 1
ATOM 2093 N N . VAL A 1 261 ? 44.915 7.839 -79.679 1.00 90.62 261 VAL A N 1
ATOM 2094 C CA . VAL A 1 261 ? 46.265 8.416 -79.809 1.00 90.62 261 VAL A CA 1
ATOM 2095 C C . VAL A 1 261 ? 47.218 7.424 -80.481 1.00 90.62 261 VAL A C 1
ATOM 2097 O O . VAL A 1 261 ? 47.953 7.803 -81.390 1.00 90.62 261 VAL A O 1
ATOM 2100 N N . LYS A 1 262 ? 47.164 6.139 -80.102 1.00 91.12 262 LYS A N 1
ATOM 2101 C CA . LYS A 1 262 ? 47.963 5.085 -80.744 1.00 91.12 262 LYS A CA 1
ATOM 2102 C C . LYS A 1 262 ? 47.633 4.944 -82.236 1.00 91.12 262 LYS A C 1
ATOM 2104 O O . LYS A 1 262 ? 48.546 4.854 -83.049 1.00 91.12 262 LYS A O 1
ATOM 2109 N N . GLN A 1 263 ? 46.349 4.950 -82.598 1.00 91.06 263 GLN A N 1
ATOM 2110 C CA . GLN A 1 263 ? 45.902 4.913 -83.998 1.00 91.06 263 GLN A CA 1
ATOM 2111 C C . GLN A 1 263 ? 46.284 6.185 -84.767 1.00 91.06 263 GLN A C 1
ATOM 2113 O O . GLN A 1 263 ? 46.604 6.134 -85.949 1.00 91.06 263 GLN A O 1
ATOM 2118 N N . LEU A 1 264 ? 46.295 7.342 -84.111 1.00 90.31 264 LEU A N 1
ATOM 2119 C CA . LEU A 1 264 ? 46.694 8.589 -84.754 1.00 90.31 264 LEU A CA 1
ATOM 2120 C C . LEU A 1 264 ? 48.181 8.573 -85.144 1.00 90.31 264 LEU A C 1
ATOM 2122 O O . LEU A 1 264 ? 48.525 9.030 -86.233 1.00 90.31 264 LEU A O 1
ATOM 2126 N N . GLY A 1 265 ? 49.034 7.966 -84.311 1.00 86.88 265 GLY A N 1
ATOM 2127 C CA . GLY A 1 265 ? 50.447 7.740 -84.626 1.00 86.88 265 GLY A CA 1
ATOM 2128 C C . GLY A 1 265 ? 50.673 6.852 -85.856 1.00 86.88 265 GLY A C 1
ATOM 2129 O O . GLY A 1 265 ? 51.643 7.057 -86.575 1.00 86.88 265 GLY A O 1
ATOM 2130 N N . THR A 1 266 ? 49.759 5.921 -86.163 1.00 87.81 266 THR A N 1
ATOM 2131 C CA . THR A 1 266 ? 49.843 5.130 -87.406 1.00 87.81 266 THR A CA 1
ATOM 2132 C C . THR A 1 266 ? 49.403 5.919 -88.639 1.00 87.81 266 THR A C 1
ATOM 2134 O O . THR A 1 266 ? 49.836 5.618 -89.744 1.00 87.81 266 THR A O 1
ATOM 2137 N N . VAL A 1 267 ? 48.533 6.924 -88.475 1.00 88.88 267 VAL A N 1
ATOM 2138 C CA . VAL A 1 267 ? 48.065 7.780 -89.580 1.00 88.88 267 VAL A CA 1
ATOM 2139 C C . VAL A 1 267 ? 49.102 8.854 -89.932 1.00 88.88 267 VAL A C 1
ATOM 2141 O O . VAL A 1 267 ? 49.270 9.165 -91.109 1.00 88.88 267 VAL A O 1
ATOM 2144 N N . TYR A 1 268 ? 49.804 9.409 -88.941 1.00 88.00 268 TYR A N 1
ATOM 2145 C CA . TYR A 1 268 ? 50.878 10.396 -89.118 1.00 88.00 268 TYR A CA 1
ATOM 2146 C C . TYR A 1 268 ? 52.207 9.846 -88.582 1.00 88.00 268 TYR A C 1
ATOM 2148 O O . TYR A 1 268 ? 52.645 10.277 -87.514 1.00 88.00 268 TYR A O 1
ATOM 2156 N N . PRO A 1 269 ? 52.850 8.892 -89.280 1.00 87.25 269 PRO A N 1
ATOM 2157 C CA . PRO A 1 269 ? 54.152 8.391 -88.866 1.00 87.25 269 PRO A CA 1
ATOM 2158 C C . PRO A 1 269 ? 55.172 9.530 -88.896 1.00 87.25 269 PRO A C 1
ATOM 2160 O O . PRO A 1 269 ? 55.312 10.216 -89.915 1.00 87.25 269 PRO A O 1
ATOM 2163 N N . ILE A 1 270 ? 55.841 9.732 -87.760 1.00 86.12 270 ILE A N 1
ATOM 2164 C CA . ILE A 1 270 ? 56.995 10.617 -87.621 1.00 86.12 270 ILE A CA 1
ATOM 2165 C C . ILE A 1 270 ? 58.211 9.710 -87.485 1.00 86.12 270 ILE A C 1
ATOM 2167 O O . ILE A 1 270 ? 58.364 9.020 -86.477 1.00 86.12 270 ILE A O 1
ATOM 2171 N N . GLU A 1 271 ? 59.047 9.687 -88.511 1.00 85.69 271 GLU A N 1
ATOM 2172 C CA . GLU A 1 271 ? 60.212 8.812 -88.591 1.00 85.69 271 GLU A CA 1
ATOM 2173 C C . GLU A 1 271 ? 61.493 9.641 -88.563 1.00 85.69 271 GLU A C 1
ATOM 2175 O O . GLU A 1 271 ? 61.557 10.745 -89.109 1.00 85.69 271 GLU A O 1
ATOM 2180 N N . TYR A 1 272 ? 62.520 9.110 -87.905 1.00 83.94 272 TYR A N 1
ATOM 2181 C CA . TYR A 1 272 ? 63.842 9.720 -87.886 1.00 83.94 272 TYR A CA 1
ATOM 2182 C C . TYR A 1 272 ? 64.636 9.232 -89.096 1.00 83.94 272 TYR A C 1
ATOM 2184 O O . TYR A 1 272 ? 64.870 8.032 -89.239 1.00 83.94 272 TYR A O 1
ATOM 2192 N N . VAL A 1 273 ? 65.041 10.160 -89.961 1.00 76.94 273 VAL A N 1
ATOM 2193 C CA . VAL A 1 273 ? 65.691 9.839 -91.243 1.00 76.94 273 VAL A CA 1
ATOM 2194 C C . VAL A 1 273 ? 67.224 9.852 -91.123 1.00 76.94 273 VAL A C 1
ATOM 2196 O O . VAL A 1 273 ? 67.915 9.317 -91.986 1.00 76.94 273 VAL A O 1
ATOM 2199 N N . GLY A 1 274 ? 67.768 10.375 -90.017 1.00 71.44 274 GLY A N 1
ATOM 2200 C CA . GLY A 1 274 ? 69.210 10.525 -89.787 1.00 71.44 274 GLY A CA 1
ATOM 2201 C C . GLY A 1 274 ? 69.638 11.993 -89.739 1.00 71.44 274 GLY A C 1
ATOM 2202 O O . GLY A 1 274 ? 68.880 12.876 -90.117 1.00 71.44 274 GLY A O 1
ATOM 2203 N N . ALA A 1 275 ? 70.848 12.263 -89.236 1.00 70.31 275 ALA A N 1
ATOM 2204 C CA . ALA A 1 275 ? 71.459 13.603 -89.201 1.00 70.31 275 ALA A CA 1
ATOM 2205 C C . ALA A 1 275 ? 70.611 14.732 -88.559 1.00 70.31 275 ALA A C 1
ATOM 2207 O O . ALA A 1 275 ? 70.759 15.897 -88.912 1.00 70.31 275 ALA A O 1
ATOM 2208 N N . GLY A 1 276 ? 69.742 14.415 -87.592 1.00 70.69 276 GLY A N 1
ATOM 2209 C CA . GLY A 1 276 ? 68.875 15.410 -86.945 1.00 70.69 276 GLY A CA 1
ATOM 2210 C C . GLY A 1 276 ? 67.614 15.780 -87.738 1.00 70.69 276 GLY A C 1
ATOM 2211 O O . GLY A 1 276 ? 66.879 16.666 -87.304 1.00 70.69 276 GLY A O 1
ATOM 2212 N N . GLU A 1 277 ? 67.340 15.101 -88.856 1.00 76.50 277 GLU A N 1
ATOM 2213 C CA . GLU A 1 277 ? 66.153 15.317 -89.684 1.00 76.50 277 GLU A CA 1
ATOM 2214 C C . GLU A 1 277 ? 65.017 14.344 -89.339 1.00 76.50 277 GLU A C 1
ATOM 2216 O O . GLU A 1 277 ? 65.217 13.146 -89.099 1.00 76.50 277 GLU A O 1
ATOM 2221 N N . TYR A 1 278 ? 63.793 14.868 -89.368 1.00 82.12 278 TYR A N 1
ATOM 2222 C CA . TYR A 1 278 ? 62.563 14.113 -89.136 1.00 82.12 278 TYR A CA 1
ATOM 2223 C C . TYR A 1 278 ? 61.699 14.128 -90.394 1.00 82.12 278 TYR A C 1
ATOM 2225 O O . TYR A 1 278 ? 61.722 15.089 -91.155 1.00 82.12 278 TYR A O 1
ATOM 2233 N N . SER A 1 279 ? 60.910 13.082 -90.615 1.00 81.75 279 SER A N 1
ATOM 2234 C CA . SER A 1 279 ? 59.959 13.003 -91.723 1.00 81.75 279 SER A CA 1
ATOM 2235 C C . SER A 1 279 ? 58.559 12.719 -91.205 1.00 81.75 279 SER A C 1
ATOM 2237 O O . SER A 1 279 ? 58.392 11.871 -90.331 1.00 81.75 279 SER A O 1
ATOM 2239 N N . ILE A 1 280 ? 57.553 13.414 -91.740 1.00 85.06 280 ILE A N 1
ATOM 2240 C CA . ILE A 1 280 ? 56.139 13.164 -91.441 1.00 85.06 280 ILE A CA 1
ATOM 2241 C C . ILE A 1 280 ? 55.422 12.679 -92.703 1.00 85.06 280 ILE A C 1
ATOM 2243 O O . ILE A 1 280 ? 55.425 13.355 -93.730 1.00 85.06 280 ILE A O 1
ATOM 2247 N N . ARG A 1 281 ? 54.820 11.480 -92.649 1.00 82.75 281 ARG A N 1
ATOM 2248 C CA . ARG A 1 281 ? 54.188 10.813 -93.816 1.00 82.75 281 ARG A CA 1
ATOM 2249 C C . ARG A 1 281 ? 55.099 10.742 -95.061 1.00 82.75 281 ARG A C 1
ATOM 2251 O O . ARG A 1 281 ? 54.605 10.808 -96.183 1.00 82.75 281 ARG A O 1
ATOM 2258 N N . GLY A 1 282 ? 56.416 10.625 -94.869 1.00 77.75 282 GLY A N 1
ATOM 2259 C CA . GLY A 1 282 ? 57.400 10.569 -95.957 1.00 77.75 282 GLY A CA 1
ATOM 2260 C C . GLY A 1 282 ? 57.923 11.929 -96.447 1.00 77.75 282 GLY A C 1
ATOM 2261 O O . GLY A 1 282 ? 58.802 11.943 -97.305 1.00 77.75 282 GLY A O 1
ATOM 2262 N N . ILE A 1 283 ? 57.446 13.058 -95.903 1.00 81.62 283 ILE A N 1
ATOM 2263 C CA . ILE A 1 283 ? 57.956 14.404 -96.213 1.00 81.62 283 ILE A CA 1
ATOM 2264 C C . ILE A 1 283 ? 59.022 14.799 -95.187 1.00 81.62 283 ILE A C 1
ATOM 2266 O O . ILE A 1 283 ? 58.723 14.902 -93.997 1.00 81.62 283 ILE A O 1
ATOM 2270 N N . ARG A 1 284 ? 60.254 15.051 -95.651 1.00 77.81 284 ARG A N 1
ATOM 2271 C CA . ARG A 1 284 ? 61.367 15.501 -94.803 1.00 77.81 284 ARG A CA 1
ATOM 2272 C C . ARG A 1 284 ? 61.134 16.926 -94.297 1.00 77.81 284 ARG A C 1
ATOM 2274 O O . ARG A 1 284 ? 60.887 17.838 -95.079 1.00 77.81 284 ARG A O 1
ATOM 2281 N N . ILE A 1 285 ? 61.262 17.100 -92.989 1.00 71.38 285 ILE A N 1
ATOM 2282 C CA . ILE A 1 285 ? 61.299 18.375 -92.280 1.00 71.38 285 ILE A CA 1
ATOM 2283 C C . ILE A 1 285 ? 62.787 18.719 -92.148 1.00 71.38 285 ILE A C 1
ATOM 2285 O O . ILE A 1 285 ? 63.430 18.374 -91.157 1.00 71.38 285 ILE A O 1
ATOM 2289 N N . ALA A 1 286 ? 63.370 19.279 -93.207 1.00 65.25 286 ALA A N 1
ATOM 2290 C CA . ALA A 1 286 ? 64.773 19.677 -93.196 1.00 65.25 286 ALA A CA 1
ATOM 2291 C C . ALA A 1 286 ? 64.959 20.911 -92.296 1.00 65.25 286 ALA A C 1
ATOM 2293 O O . ALA A 1 286 ? 64.201 21.874 -92.392 1.00 65.25 286 ALA A O 1
ATOM 2294 N N . ASN A 1 287 ? 65.995 20.900 -91.454 1.00 56.12 287 ASN A N 1
ATOM 2295 C CA . ASN A 1 287 ? 66.467 22.077 -90.710 1.00 56.12 287 ASN A CA 1
ATOM 2296 C C . ASN A 1 287 ? 67.432 22.920 -91.567 1.00 56.12 287 ASN A C 1
ATOM 2298 O O . ASN A 1 287 ? 68.425 23.430 -91.055 1.00 56.12 287 ASN A O 1
ATOM 2302 N N . SER A 1 288 ? 67.210 22.999 -92.880 1.00 51.72 288 SER A N 1
ATOM 2303 C CA . SER A 1 288 ? 68.114 23.701 -93.791 1.00 51.72 288 SER A CA 1
ATOM 2304 C C . SER A 1 288 ? 67.616 25.113 -94.059 1.00 51.72 288 SER A C 1
ATOM 2306 O O . SER A 1 288 ? 66.448 25.316 -94.386 1.00 51.72 288 SER A O 1
ATOM 2308 N N . ASP A 1 289 ? 68.534 26.063 -93.912 1.00 50.59 289 ASP A N 1
ATOM 2309 C CA . ASP A 1 289 ? 68.355 27.499 -94.064 1.00 50.59 289 ASP A CA 1
ATOM 2310 C C . ASP A 1 289 ? 67.402 27.874 -95.210 1.00 50.59 289 ASP A C 1
ATOM 2312 O O . ASP A 1 289 ? 67.597 27.505 -96.369 1.00 50.59 289 ASP A O 1
ATOM 2316 N N . PHE A 1 290 ? 66.381 28.667 -94.872 1.00 54.16 290 PHE A N 1
ATOM 2317 C CA . PHE A 1 290 ? 65.315 29.177 -95.751 1.00 54.16 290 PHE A CA 1
ATOM 2318 C C . PHE A 1 290 ? 65.815 30.082 -96.902 1.00 54.16 290 PHE A C 1
ATOM 2320 O O . PHE A 1 290 ? 65.036 30.786 -97.539 1.00 54.16 290 PHE A O 1
ATOM 2327 N N . THR A 1 291 ? 67.124 30.122 -97.144 1.00 49.16 291 THR A N 1
ATOM 2328 C CA . THR A 1 291 ? 67.810 31.098 -97.991 1.00 49.16 291 THR A CA 1
ATOM 2329 C C . THR A 1 291 ? 68.317 30.525 -99.318 1.00 49.16 291 THR A C 1
ATOM 2331 O O . THR A 1 291 ? 68.831 31.299 -100.123 1.00 49.16 291 THR A O 1
ATOM 2334 N N . GLY A 1 292 ? 68.159 29.219 -99.598 1.00 50.09 292 GLY A N 1
ATOM 2335 C CA . GLY A 1 292 ? 68.759 28.587 -100.791 1.00 50.09 292 GLY A CA 1
ATOM 2336 C C . GLY A 1 292 ? 67.953 27.529 -101.567 1.00 50.09 292 GLY A C 1
ATOM 2337 O O . GLY A 1 292 ? 68.494 26.984 -102.526 1.00 50.09 292 GLY A O 1
ATOM 2338 N N . GLY A 1 293 ? 66.703 27.219 -101.203 1.00 50.28 293 GLY A N 1
ATOM 2339 C CA . GLY A 1 293 ? 65.881 26.182 -101.861 1.00 50.28 293 GLY A CA 1
ATOM 2340 C C . GLY A 1 293 ? 64.817 26.759 -102.804 1.00 50.28 293 GLY A C 1
ATOM 2341 O O . GLY A 1 293 ? 64.232 27.801 -102.520 1.00 50.28 293 GLY A O 1
ATOM 2342 N N . GLY A 1 294 ? 64.565 26.115 -103.948 1.00 55.91 294 GLY A N 1
ATOM 2343 C CA . GLY A 1 294 ? 63.552 26.554 -104.921 1.00 55.91 294 GLY A CA 1
ATOM 2344 C C . GLY A 1 294 ? 62.108 26.409 -104.411 1.00 55.91 294 GLY A C 1
ATOM 2345 O O . GLY A 1 294 ? 61.853 25.726 -103.426 1.00 55.91 294 GLY A O 1
ATOM 2346 N N . ARG A 1 295 ? 61.139 26.995 -105.134 1.00 57.91 295 ARG A N 1
ATOM 2347 C CA . ARG A 1 295 ? 59.686 27.022 -104.822 1.00 57.91 295 ARG A CA 1
ATOM 2348 C C . ARG A 1 295 ? 59.072 25.671 -104.400 1.00 57.91 295 ARG A C 1
ATOM 2350 O O . ARG A 1 295 ? 58.105 25.647 -103.650 1.00 57.91 295 ARG A O 1
ATOM 2357 N N . ASN A 1 296 ? 59.649 24.555 -104.845 1.00 61.19 296 ASN A N 1
ATOM 2358 C CA . ASN A 1 296 ? 59.185 23.208 -104.508 1.00 61.19 296 ASN A CA 1
ATOM 2359 C C . ASN A 1 296 ? 59.456 22.823 -103.039 1.00 61.19 296 ASN A C 1
ATOM 2361 O O . ASN A 1 296 ? 58.659 22.090 -102.457 1.00 61.19 296 ASN A O 1
ATOM 2365 N N . ASP A 1 297 ? 60.530 23.325 -102.421 1.00 68.00 297 ASP A N 1
ATOM 2366 C CA . ASP A 1 297 ? 60.868 23.005 -101.026 1.00 68.00 297 ASP A CA 1
ATOM 2367 C C . ASP A 1 297 ? 59.934 23.739 -100.045 1.00 68.00 297 ASP A C 1
ATOM 2369 O O . ASP A 1 297 ? 59.514 23.174 -99.034 1.00 68.00 297 ASP A O 1
ATOM 2373 N N . GLU A 1 298 ? 59.520 24.966 -100.381 1.00 71.00 298 GLU A N 1
ATOM 2374 C CA . GLU A 1 298 ? 58.563 25.762 -99.597 1.00 71.00 298 GLU A CA 1
ATOM 2375 C C . GLU A 1 298 ? 57.169 25.103 -99.548 1.00 71.00 298 GLU A C 1
ATOM 2377 O O . GLU A 1 298 ? 56.538 25.028 -98.488 1.00 71.00 298 GLU A O 1
ATOM 2382 N N . GLU A 1 299 ? 56.710 24.538 -100.670 1.00 72.38 299 GLU A N 1
ATOM 2383 C CA . GLU A 1 299 ? 55.439 23.807 -100.754 1.00 72.38 299 GLU A CA 1
ATOM 2384 C C . GLU A 1 299 ? 55.468 22.498 -99.936 1.00 72.38 299 GLU A C 1
ATOM 2386 O O . GLU A 1 299 ? 54.488 22.159 -99.256 1.00 72.38 299 GLU A O 1
ATOM 2391 N N . MET A 1 300 ? 56.600 21.782 -99.926 1.00 75.81 300 MET A N 1
ATOM 2392 C CA . MET A 1 300 ? 56.782 20.566 -99.119 1.00 75.81 300 MET A CA 1
ATOM 2393 C C . MET A 1 300 ? 56.816 20.871 -97.614 1.00 75.81 300 MET A C 1
ATOM 2395 O O . MET A 1 300 ? 56.163 20.169 -96.836 1.00 75.81 300 MET A O 1
ATOM 2399 N N . ILE A 1 301 ? 57.501 21.944 -97.202 1.00 78.06 301 ILE A N 1
ATOM 2400 C CA . ILE A 1 301 ? 57.549 22.397 -95.802 1.00 78.06 301 ILE A CA 1
ATOM 2401 C C . ILE A 1 301 ? 56.159 22.839 -95.323 1.00 78.06 301 ILE A C 1
ATOM 2403 O O . ILE A 1 301 ? 55.720 22.427 -94.247 1.00 78.06 301 ILE A O 1
ATOM 2407 N N . SER A 1 302 ? 55.426 23.615 -96.129 1.00 80.81 302 SER A N 1
ATOM 2408 C CA . SER A 1 302 ? 54.055 24.042 -95.813 1.00 80.81 302 SER A CA 1
ATOM 2409 C C . SER A 1 302 ? 53.102 22.848 -95.655 1.00 80.81 302 SER A C 1
ATOM 2411 O O . SER A 1 302 ? 52.309 22.788 -94.711 1.00 80.81 302 SER A O 1
ATOM 2413 N N . THR A 1 303 ? 53.242 21.832 -96.513 1.00 81.25 303 THR A N 1
ATOM 2414 C CA . THR A 1 303 ? 52.464 20.586 -96.432 1.00 81.25 303 THR A CA 1
ATOM 2415 C C . THR A 1 303 ? 52.795 19.785 -95.166 1.00 81.25 303 THR A C 1
ATOM 2417 O O . THR A 1 303 ? 51.886 19.317 -94.473 1.00 81.25 303 THR A O 1
ATOM 2420 N N . ALA A 1 304 ? 54.079 19.662 -94.810 1.00 82.31 304 ALA A N 1
ATOM 2421 C CA . ALA A 1 304 ? 54.506 19.015 -93.569 1.00 82.31 304 ALA A CA 1
ATOM 2422 C C . ALA A 1 304 ? 53.976 19.754 -92.329 1.00 82.31 304 ALA A C 1
ATOM 2424 O O . ALA A 1 304 ? 53.438 19.124 -91.414 1.00 82.31 304 ALA A O 1
ATOM 2425 N N . LEU A 1 305 ? 54.043 21.088 -92.320 1.00 83.75 305 LEU A N 1
ATOM 2426 C CA . LEU A 1 305 ? 53.510 21.917 -91.241 1.00 83.75 305 LEU A CA 1
ATOM 2427 C C . LEU A 1 305 ? 51.981 21.807 -91.139 1.00 83.75 305 LEU A C 1
ATOM 2429 O O . LEU A 1 305 ? 51.449 21.739 -90.032 1.00 83.75 305 LEU A O 1
ATOM 2433 N N . GLY A 1 306 ? 51.274 21.690 -92.267 1.00 83.88 306 GLY A N 1
ATOM 2434 C CA . GLY A 1 306 ? 49.840 21.395 -92.312 1.00 83.88 306 GLY A CA 1
ATOM 2435 C C . GLY A 1 306 ? 49.488 20.044 -91.679 1.00 83.88 306 GLY A C 1
ATOM 2436 O O . GLY A 1 306 ? 48.536 19.953 -90.897 1.00 83.88 306 GLY A O 1
ATOM 2437 N N . TYR A 1 307 ? 50.286 18.998 -91.929 1.00 86.38 307 TYR A N 1
ATOM 2438 C CA . TYR A 1 307 ? 50.117 17.701 -91.264 1.00 86.38 307 TYR A CA 1
ATOM 2439 C C . TYR A 1 307 ? 50.402 17.762 -89.763 1.00 86.38 307 TYR A C 1
ATOM 2441 O O . TYR A 1 307 ? 49.657 17.157 -88.991 1.00 86.38 307 TYR A O 1
ATOM 2449 N N . ILE A 1 308 ? 51.415 18.517 -89.333 1.00 86.94 308 ILE A N 1
ATOM 2450 C CA . ILE A 1 308 ? 51.718 18.732 -87.910 1.00 86.94 308 ILE A CA 1
ATOM 2451 C C . ILE A 1 308 ? 50.585 19.509 -87.232 1.00 86.94 308 ILE A C 1
ATOM 2453 O O . ILE A 1 308 ? 50.110 19.103 -86.173 1.00 86.94 308 ILE A O 1
ATOM 2457 N N . ALA A 1 309 ? 50.096 20.583 -87.853 1.00 87.06 309 ALA A N 1
ATOM 2458 C CA . ALA A 1 309 ? 48.970 21.364 -87.355 1.00 87.06 309 ALA A CA 1
ATOM 2459 C C . ALA A 1 309 ? 47.714 20.490 -87.202 1.00 87.06 309 ALA A C 1
ATOM 2461 O O . ALA A 1 309 ? 47.071 20.492 -86.150 1.00 87.06 309 ALA A O 1
ATOM 2462 N N . HIS A 1 310 ? 47.400 19.668 -88.208 1.00 87.25 310 HIS A N 1
ATOM 2463 C CA . HIS A 1 310 ? 46.277 18.737 -88.136 1.00 87.25 310 HIS A CA 1
ATOM 2464 C C . HIS A 1 310 ? 46.480 17.653 -87.062 1.00 87.25 310 HIS A C 1
ATOM 2466 O O . HIS A 1 310 ? 45.549 17.344 -86.318 1.00 87.25 310 HIS A O 1
ATOM 2472 N N . LEU A 1 311 ? 47.694 17.115 -86.910 1.00 88.25 311 LEU A N 1
ATOM 2473 C CA . LEU A 1 311 ? 48.034 16.156 -85.855 1.00 88.25 311 LEU A CA 1
ATOM 2474 C C . LEU A 1 311 ? 47.835 16.758 -84.454 1.00 88.25 311 LEU A C 1
ATOM 2476 O O . LEU A 1 311 ? 47.165 16.155 -83.614 1.00 88.25 311 LEU A O 1
ATOM 2480 N N . VAL A 1 312 ? 48.356 17.964 -84.209 1.00 88.56 312 VAL A N 1
ATOM 2481 C CA . VAL A 1 312 ? 48.210 18.690 -82.935 1.00 88.56 312 VAL A CA 1
ATOM 2482 C C . VAL A 1 312 ? 46.742 19.016 -82.653 1.00 88.56 312 VAL A C 1
ATOM 2484 O O . VAL A 1 312 ? 46.272 18.838 -81.526 1.00 88.56 312 VAL A O 1
ATOM 2487 N N . PHE A 1 313 ? 45.986 19.425 -83.675 1.00 88.00 313 PHE A N 1
ATOM 2488 C CA . PHE A 1 313 ? 44.547 19.643 -83.564 1.00 88.00 313 PHE A CA 1
ATOM 2489 C C . PHE A 1 313 ? 43.810 18.362 -83.141 1.00 88.00 313 PHE A C 1
ATOM 2491 O O . PHE A 1 313 ? 43.074 18.380 -82.152 1.00 88.00 313 PHE A O 1
ATOM 2498 N N . MET A 1 314 ? 44.048 17.234 -83.816 1.00 89.38 314 MET A N 1
ATOM 2499 C CA . MET A 1 314 ? 43.410 15.952 -83.488 1.00 89.38 314 MET A CA 1
ATOM 2500 C C . MET A 1 314 ? 43.803 15.441 -82.093 1.00 89.38 314 MET A C 1
ATOM 2502 O O . MET A 1 314 ? 42.936 14.987 -81.343 1.00 89.38 314 MET A O 1
ATOM 2506 N N . LEU A 1 315 ? 45.071 15.594 -81.691 1.00 89.50 315 LEU A N 1
ATOM 2507 C CA . LEU A 1 315 ? 45.531 15.270 -80.335 1.00 89.50 315 LEU A CA 1
ATOM 2508 C C . LEU A 1 315 ? 44.813 16.108 -79.274 1.00 89.50 315 LEU A C 1
ATOM 2510 O O . LEU A 1 315 ? 44.338 15.556 -78.280 1.00 89.50 315 LEU A O 1
ATOM 2514 N N . SER A 1 316 ? 44.664 17.417 -79.498 1.00 89.50 316 SER A N 1
ATOM 2515 C CA . SER A 1 316 ? 43.931 18.295 -78.579 1.00 89.50 316 SER A CA 1
ATOM 2516 C C . SER A 1 316 ? 42.471 17.870 -78.404 1.00 89.50 316 SER A C 1
ATOM 2518 O O . SER A 1 316 ? 41.953 17.859 -77.286 1.00 89.50 316 SER A O 1
ATOM 2520 N N . LYS A 1 317 ? 41.819 17.440 -79.495 1.00 87.50 317 LYS A N 1
ATOM 2521 C CA . LYS A 1 317 ? 40.425 16.983 -79.484 1.00 87.50 317 LYS A CA 1
ATOM 2522 C C . LYS A 1 317 ? 40.264 15.655 -78.754 1.00 87.50 317 LYS A C 1
ATOM 2524 O O . LYS A 1 317 ? 39.336 15.522 -77.960 1.00 87.50 317 LYS A O 1
ATOM 2529 N N . TYR A 1 318 ? 41.159 14.693 -78.975 1.00 90.06 318 TYR A N 1
ATOM 2530 C CA . TYR A 1 318 ? 41.089 13.392 -78.305 1.00 90.06 318 TYR A CA 1
ATOM 2531 C C . TYR A 1 318 ? 41.445 13.467 -76.822 1.00 90.06 318 TYR A C 1
ATOM 2533 O O . TYR A 1 318 ? 40.759 12.851 -76.009 1.00 90.06 318 TYR A O 1
ATOM 2541 N N . LEU A 1 319 ? 42.454 14.253 -76.449 1.00 88.12 319 LEU A N 1
ATOM 2542 C CA . LEU A 1 319 ? 42.850 14.439 -75.051 1.00 88.12 319 LEU A CA 1
ATOM 2543 C C . LEU A 1 319 ? 41.971 15.454 -74.302 1.00 88.12 319 LEU A C 1
ATOM 2545 O O . LEU A 1 319 ? 42.119 15.593 -73.092 1.00 88.12 319 LEU A O 1
ATOM 2549 N N . GLN A 1 320 ? 41.049 16.133 -74.999 1.00 86.19 320 GLN A N 1
ATOM 2550 C CA . GLN A 1 320 ? 40.211 17.213 -74.460 1.00 86.19 320 GLN A CA 1
ATOM 2551 C C . GLN A 1 320 ? 41.033 18.323 -73.779 1.00 86.19 320 GLN A C 1
ATOM 2553 O O . GLN A 1 320 ? 40.636 18.877 -72.756 1.00 86.19 320 GLN A O 1
ATOM 2558 N N . VAL A 1 321 ? 42.193 18.654 -74.353 1.00 85.81 321 VAL A N 1
ATOM 2559 C CA . VAL A 1 321 ? 43.065 19.731 -73.869 1.00 85.81 321 VAL A CA 1
ATOM 2560 C C . VAL A 1 321 ? 42.802 20.982 -74.696 1.00 85.81 321 VAL A C 1
ATOM 2562 O O . VAL A 1 321 ? 42.903 20.961 -75.921 1.00 85.81 321 VAL A O 1
ATOM 2565 N N . ASN A 1 322 ? 42.487 22.090 -74.028 1.00 83.44 322 ASN A N 1
ATOM 2566 C CA . ASN A 1 322 ? 42.310 23.375 -74.697 1.00 83.44 322 ASN A CA 1
ATOM 2567 C C . ASN A 1 322 ? 43.676 23.943 -75.105 1.00 83.44 322 ASN A C 1
ATOM 2569 O O . ASN A 1 322 ? 44.518 24.232 -74.254 1.00 83.44 322 ASN A O 1
ATOM 2573 N N . LEU A 1 323 ? 43.897 24.109 -76.410 1.00 81.44 323 LEU A N 1
ATOM 2574 C CA . LEU A 1 323 ? 45.085 24.781 -76.939 1.00 81.44 323 LEU A CA 1
ATOM 2575 C C . LEU A 1 323 ? 44.973 26.295 -76.712 1.00 81.44 323 LEU A C 1
ATOM 2577 O O . LEU A 1 323 ? 43.904 26.874 -76.892 1.00 81.44 323 LEU A O 1
ATOM 2581 N N . ARG A 1 324 ? 46.089 26.945 -76.355 1.00 82.88 324 ARG A N 1
ATOM 2582 C CA . ARG A 1 324 ? 46.158 28.414 -76.201 1.00 82.88 324 ARG A CA 1
ATOM 2583 C C . ARG A 1 324 ? 45.932 29.158 -77.520 1.00 82.88 324 ARG A C 1
ATOM 2585 O O . ARG A 1 324 ? 45.453 30.285 -77.506 1.00 82.88 324 ARG A O 1
ATOM 2592 N N . TYR A 1 325 ? 46.251 28.510 -78.638 1.00 81.00 325 TYR A N 1
ATOM 2593 C CA . TYR A 1 325 ? 46.058 29.025 -79.988 1.00 81.00 325 TYR A CA 1
ATOM 2594 C C . TYR A 1 325 ? 45.114 28.100 -80.756 1.00 81.00 325 TYR A C 1
ATOM 2596 O O . TYR A 1 325 ? 45.217 26.873 -80.667 1.00 81.00 325 TYR A O 1
ATOM 2604 N N . ARG A 1 326 ? 44.169 28.681 -81.501 1.00 73.75 326 ARG A N 1
ATOM 2605 C CA . ARG A 1 326 ? 43.214 27.921 -82.310 1.00 73.75 326 ARG A CA 1
ATOM 2606 C C . ARG A 1 326 ? 43.914 27.425 -83.570 1.00 73.75 326 ARG A C 1
ATOM 2608 O O . ARG A 1 326 ? 44.086 28.182 -84.512 1.00 73.75 326 ARG A O 1
ATOM 2615 N N . VAL A 1 327 ? 44.257 26.144 -83.602 1.00 73.69 327 VAL A N 1
ATOM 2616 C CA . VAL A 1 327 ? 44.785 25.508 -84.812 1.00 73.69 327 VAL A CA 1
ATOM 2617 C C . VAL A 1 327 ? 43.622 25.232 -85.766 1.00 73.69 327 VAL A C 1
ATOM 2619 O O . VAL A 1 327 ? 42.718 24.466 -85.424 1.00 73.69 327 VAL A O 1
ATOM 2622 N N . VAL A 1 328 ? 43.610 25.876 -86.934 1.00 73.12 328 VAL A N 1
ATOM 2623 C CA . VAL A 1 328 ? 42.637 25.607 -88.002 1.00 73.12 328 VAL A CA 1
ATOM 2624 C C . VAL A 1 328 ? 43.366 24.887 -89.136 1.00 73.12 328 VAL A C 1
ATOM 2626 O O . VAL A 1 328 ? 44.147 25.518 -89.843 1.00 73.12 328 VAL A O 1
ATOM 2629 N N . PRO A 1 329 ? 43.173 23.568 -89.306 1.00 62.38 329 PRO A N 1
ATOM 2630 C CA . PRO A 1 329 ? 43.845 22.847 -90.373 1.00 62.38 329 PRO A CA 1
ATOM 2631 C C . PRO A 1 329 ? 43.157 23.143 -91.711 1.00 62.38 329 PRO A C 1
ATOM 2633 O O . PRO A 1 329 ? 42.086 22.612 -91.995 1.00 62.38 329 PRO A O 1
ATOM 2636 N N . TYR A 1 330 ? 43.776 23.982 -92.538 1.00 58.50 330 TYR A N 1
ATOM 2637 C CA . TYR A 1 330 ? 43.448 24.098 -93.958 1.00 58.50 330 TYR A CA 1
ATOM 2638 C C . TYR A 1 330 ? 44.414 23.212 -94.745 1.00 58.50 330 TYR A C 1
ATOM 2640 O O . TYR A 1 330 ? 45.619 23.232 -94.500 1.00 58.50 330 TYR A O 1
ATOM 2648 N N . SER A 1 331 ? 43.901 22.414 -95.681 1.00 53.59 331 SER A N 1
ATOM 2649 C CA . SER A 1 331 ? 44.662 21.387 -96.410 1.00 53.59 331 SER A CA 1
ATOM 2650 C C . SER A 1 331 ? 45.755 21.924 -97.352 1.00 53.59 331 SER A C 1
ATOM 2652 O O . SER A 1 331 ? 46.312 21.145 -98.117 1.00 53.59 331 SER A O 1
ATOM 2654 N N . SER A 1 332 ? 46.073 23.222 -97.318 1.00 44.78 332 SER A N 1
ATOM 2655 C CA . SER A 1 332 ? 47.109 23.839 -98.160 1.00 44.78 332 SER A CA 1
ATOM 2656 C C . SER A 1 332 ? 47.634 25.193 -97.640 1.00 44.78 332 SER A C 1
ATOM 2658 O O . SER A 1 332 ? 48.009 26.048 -98.434 1.00 44.78 332 SER A O 1
ATOM 2660 N N . GLY A 1 333 ? 47.664 25.419 -96.321 1.00 43.22 333 GLY A N 1
ATOM 2661 C CA . GLY A 1 333 ? 48.325 26.599 -95.740 1.00 43.22 333 GLY A CA 1
ATOM 2662 C C . GLY A 1 333 ? 47.938 26.843 -94.277 1.00 43.22 333 GLY A C 1
ATOM 2663 O O . GLY A 1 333 ? 46.758 27.078 -94.010 1.00 43.22 333 GLY A O 1
ATOM 2664 N N . PRO A 1 334 ? 48.873 26.774 -93.315 1.00 37.75 334 PRO A N 1
ATOM 2665 C CA . PRO A 1 334 ? 48.605 27.163 -91.935 1.00 37.75 334 PRO A CA 1
ATOM 2666 C C . PRO A 1 334 ? 48.799 28.681 -91.761 1.00 37.75 334 PRO A C 1
ATOM 2668 O O . PRO A 1 334 ? 49.840 29.212 -92.140 1.00 37.75 334 PRO A O 1
ATOM 2671 N N . PHE A 1 335 ? 47.812 29.362 -91.170 1.00 37.84 335 PHE A N 1
ATOM 2672 C CA . PHE A 1 335 ? 47.946 30.712 -90.605 1.00 37.84 335 PHE A CA 1
ATOM 2673 C C . PHE A 1 335 ? 47.733 30.657 -89.095 1.00 37.84 335 PHE A C 1
ATOM 2675 O O . PHE A 1 335 ? 46.811 29.917 -88.665 1.00 37.84 335 PHE A O 1
#

Sequence (335 aa):
MSDRLSFGDDQPINNSRSFADAKTSFDETDDAAMNDAMTDTETPTNANETSDVFEEDILSLSFGMRELEPLPVALTELMNLPLNTCLFEFSGHTYVHREVLELLAEKGVIAPKHSRRKGSAIPLKDYSLHKGVDALEHILTTRQKITELTETNAAVKERIRNKLLHSQQRIAREQQRTALEERVRLARAQVAEKQHTLARLKAVMHDERRTFEEDIRIPKALVSTMQMSLRYKDERQNILERRCEVLRAAHKIRSRQAMLVKQLGTVYPIEYVGAGEYSIRGIRIANSDFTGGGRNDEEMISTALGYIAHLVFMLSKYLQVNLRYRVVPYSSGPF

Foldseek 3Di:
DDDDDDDDDDDDDPDDDDDDDDDDDDDDDDDDDDDDDDDDDDDDDDDDPPPPPPPPCPDDDDDDPVQKAFDPDDPVLQDDQDPPWDWDDDPNTIITGLVSVVVCCVVVVDPVVVNPPPDDPDDPVPDDPVVVVVVVVVVVVVVVVVVVVVVVVVVVVVVVVVVVVVVVVVVVVVVVVVVVVVVVVVVVVVVVVVVVVVVVVVVVVVVVVVVVVVVVVVVVVVVVVVVVVVVVVVVVVVVVVVVVVVVVVVVVLVVVLVVVLVVLCVVWPWDDPDPPWIDTPRQIPDPDDPPDDDPVNVQSNQQRVLSVLVSVVVNCVSVVPDDPDDRDRDNRGTD

Radius of gyration: 80.04 Å; chains: 1; bounding box: 116×71×214 Å